Protein AF-A0A928W8F7-F1 (afdb_monomer)

Secondary structure (DSSP, 8-state):
-HHHHHHHHHHTHHHHHSTHHHHHHHHTHHHHHHHHHHHHHHHHHHHHS-HHHHHHHHHT-SSS--GGGGIIIIIHHH-TT--HHHHHHHHPSPP-SS-HHHHHHHHHHHHHHHTT-HHHHHHHHHHHHHHHHHHHHHHHHHHHHHHHHHH---HHHHHHHHHHHHHHHHHHHHHHHHHHHHHHHHHHHHHHHS---

Structure (mmCIF, N/CA/C/O backbone):
data_AF-A0A928W8F7-F1
#
_entry.id   AF-A0A928W8F7-F1
#
loop_
_atom_site.group_PDB
_atom_site.id
_atom_site.type_symbol
_atom_site.label_atom_id
_atom_site.label_alt_id
_atom_site.label_comp_id
_atom_site.label_asym_id
_atom_site.label_entity_id
_atom_site.label_seq_id
_atom_site.pdbx_PDB_ins_code
_atom_site.Cartn_x
_atom_site.Cartn_y
_atom_site.Cartn_z
_atom_site.occupancy
_atom_site.B_iso_or_equiv
_atom_site.auth_seq_id
_atom_site.auth_comp_id
_atom_site.auth_asym_id
_atom_site.auth_atom_id
_atom_site.pdbx_PDB_model_num
ATOM 1 N N . MET A 1 1 ? -7.852 -4.777 -15.119 1.00 41.78 1 MET A N 1
ATOM 2 C CA . MET A 1 1 ? -7.017 -5.808 -15.780 1.00 41.78 1 MET A CA 1
ATOM 3 C C . MET A 1 1 ? -7.844 -6.916 -16.416 1.00 41.78 1 MET A C 1
ATOM 5 O O . MET A 1 1 ? -7.660 -7.130 -17.603 1.00 41.78 1 MET A O 1
ATOM 9 N N . ALA A 1 2 ? -8.785 -7.548 -15.700 1.00 36.44 2 ALA A N 1
ATOM 10 C CA . ALA A 1 2 ? -9.610 -8.638 -16.240 1.00 36.44 2 ALA A CA 1
ATOM 11 C C . ALA A 1 2 ? -10.349 -8.282 -17.543 1.00 36.44 2 ALA A C 1
ATOM 13 O O . ALA A 1 2 ? -10.290 -9.053 -18.485 1.00 36.44 2 ALA A O 1
ATOM 14 N N . ASN A 1 3 ? -10.940 -7.087 -17.656 1.00 38.31 3 ASN A N 1
ATOM 15 C CA . ASN A 1 3 ? -11.674 -6.702 -18.872 1.00 38.31 3 ASN A CA 1
ATOM 16 C C . ASN A 1 3 ? -10.764 -6.391 -20.068 1.00 38.31 3 ASN A C 1
ATOM 18 O O . ASN A 1 3 ? -11.140 -6.671 -21.195 1.00 38.31 3 ASN A O 1
ATOM 22 N N . ALA A 1 4 ? -9.562 -5.855 -19.842 1.00 46.47 4 ALA A N 1
ATOM 23 C CA . ALA A 1 4 ? -8.599 -5.592 -20.916 1.00 46.47 4 ALA A CA 1
ATOM 24 C C . ALA A 1 4 ? -7.918 -6.885 -21.389 1.00 46.47 4 ALA A C 1
ATOM 26 O O . ALA A 1 4 ? -7.710 -7.062 -22.583 1.00 46.47 4 ALA A O 1
ATOM 27 N N . LEU A 1 5 ? -7.634 -7.809 -20.461 1.00 44.12 5 LEU A N 1
ATOM 28 C CA . LEU A 1 5 ? -7.164 -9.158 -20.774 1.00 44.12 5 LEU A CA 1
ATOM 29 C C . LEU A 1 5 ? -8.254 -9.983 -21.453 1.00 44.12 5 LEU A C 1
ATOM 31 O O . LEU A 1 5 ? -7.957 -10.623 -22.444 1.00 44.12 5 LEU A O 1
ATOM 35 N N . ALA A 1 6 ? -9.505 -9.924 -20.992 1.00 57.94 6 ALA A N 1
ATOM 36 C CA . ALA A 1 6 ? -10.637 -10.582 -21.639 1.00 57.94 6 ALA A CA 1
ATOM 37 C C . ALA A 1 6 ? -10.918 -9.986 -23.022 1.00 57.94 6 ALA A C 1
ATOM 39 O O . ALA A 1 6 ? -11.180 -10.727 -23.955 1.00 57.94 6 ALA A O 1
ATOM 40 N N . PHE A 1 7 ? -10.798 -8.668 -23.191 1.00 57.22 7 PHE A N 1
ATOM 41 C CA . PHE A 1 7 ? -10.943 -8.017 -24.490 1.00 57.22 7 PHE A CA 1
ATOM 42 C C . PHE A 1 7 ? -9.797 -8.382 -25.441 1.00 57.22 7 PHE A C 1
ATOM 44 O O . PHE A 1 7 ? -10.053 -8.771 -26.573 1.00 57.22 7 PHE A O 1
ATOM 51 N N . TYR A 1 8 ? -8.544 -8.361 -24.978 1.00 62.78 8 TYR A N 1
ATOM 52 C CA . TYR A 1 8 ? -7.401 -8.858 -25.748 1.00 62.78 8 TYR A CA 1
ATOM 53 C C . TYR A 1 8 ? -7.540 -10.353 -26.073 1.00 62.78 8 TYR A C 1
ATOM 55 O O . TYR A 1 8 ? -7.229 -10.773 -27.181 1.00 62.78 8 TYR A O 1
ATOM 63 N N . PHE A 1 9 ? -8.050 -11.151 -25.137 1.00 62.03 9 PHE A N 1
ATOM 64 C CA . PHE A 1 9 ? -8.299 -12.579 -25.312 1.00 62.03 9 PHE A CA 1
ATOM 65 C C . PHE A 1 9 ? -9.409 -12.833 -26.334 1.00 62.03 9 PHE A C 1
ATOM 67 O O . PHE A 1 9 ? -9.226 -13.675 -27.196 1.00 62.03 9 PHE A O 1
ATOM 74 N N . VAL A 1 10 ? -10.503 -12.064 -26.312 1.00 74.12 10 VAL A N 1
ATOM 75 C CA . VAL A 1 10 ? -11.591 -12.113 -27.307 1.00 74.12 10 VAL A CA 1
ATOM 76 C C . VAL A 1 10 ? -11.111 -11.662 -28.687 1.00 74.12 10 VAL A C 1
ATOM 78 O O . VAL A 1 10 ? -11.430 -12.308 -29.678 1.00 74.12 10 VAL A O 1
ATOM 81 N N . LEU A 1 11 ? -10.288 -10.614 -28.764 1.00 65.94 11 LEU A N 1
ATOM 82 C CA . LEU A 1 11 ? -9.707 -10.140 -30.026 1.00 65.94 11 LEU A CA 1
ATOM 83 C C . LEU A 1 11 ? -8.698 -11.121 -30.639 1.00 65.94 11 LEU A C 1
ATOM 85 O O . LEU A 1 11 ? -8.509 -11.120 -31.850 1.00 65.94 11 LEU A O 1
ATOM 89 N N . ASN A 1 12 ? -8.043 -11.944 -29.818 1.00 59.25 12 ASN A N 1
ATOM 90 C CA . ASN A 1 12 ? -7.071 -12.941 -30.270 1.00 59.25 12 ASN A CA 1
ATOM 91 C C . ASN A 1 12 ? -7.612 -14.377 -30.202 1.00 59.25 12 ASN A C 1
ATOM 93 O O . ASN A 1 12 ? -6.863 -15.308 -30.476 1.00 59.25 12 ASN A O 1
ATOM 97 N N . LEU A 1 13 ? -8.889 -14.572 -29.862 1.00 62.06 13 LEU A N 1
ATOM 98 C CA . LEU A 1 13 ? -9.491 -15.887 -29.617 1.00 62.06 13 LEU A CA 1
ATOM 99 C C . LEU A 1 13 ? -9.521 -16.731 -30.898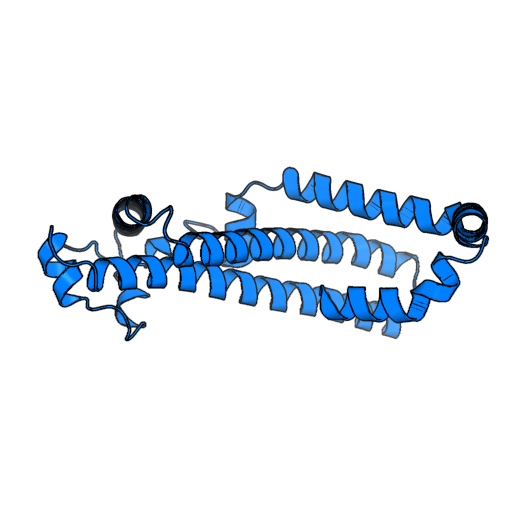 1.00 62.06 13 LEU A C 1
ATOM 101 O O . LEU A 1 13 ? -9.266 -17.927 -30.848 1.00 62.06 13 LEU A O 1
ATOM 105 N N . GLU A 1 14 ? -9.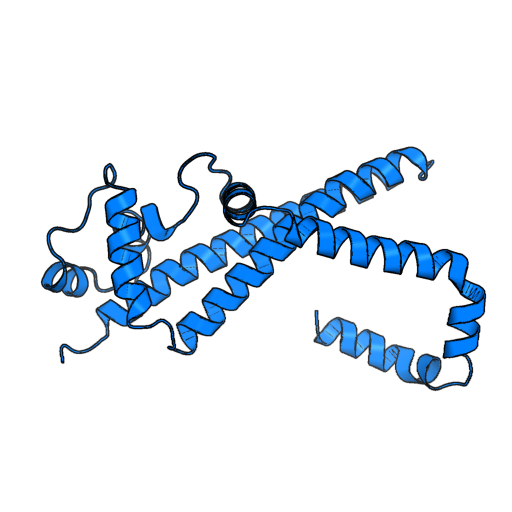712 -16.095 -32.056 1.00 55.12 14 GLU A N 1
ATOM 106 C CA . GLU A 1 14 ? -9.604 -16.746 -33.369 1.00 55.12 14 GLU A CA 1
ATOM 107 C C . GLU A 1 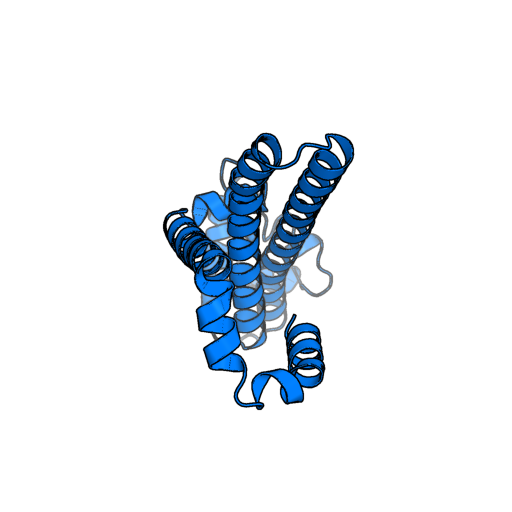14 ? -8.159 -17.164 -33.704 1.00 55.12 14 GLU A C 1
ATOM 109 O O . GLU A 1 14 ? -7.949 -18.228 -34.278 1.00 55.12 14 GLU A O 1
ATOM 114 N N . LYS A 1 15 ? -7.157 -16.379 -33.277 1.00 53.66 15 LYS A N 1
ATOM 115 C CA . LYS A 1 15 ? -5.716 -16.678 -33.429 1.00 53.66 15 LYS A CA 1
ATOM 116 C C . LYS A 1 15 ? -5.201 -17.729 -32.443 1.00 53.66 15 LYS A C 1
ATOM 118 O O . LYS A 1 15 ? -4.203 -18.384 -32.714 1.00 53.66 15 LYS A O 1
ATOM 123 N N . LEU A 1 16 ? -5.835 -17.839 -31.275 1.00 53.12 16 LEU A N 1
ATOM 124 C CA . LEU A 1 16 ? -5.483 -18.802 -30.230 1.00 53.12 16 LEU A CA 1
ATOM 125 C C . LEU A 1 16 ? -6.148 -20.169 -30.453 1.00 53.12 16 LEU A C 1
ATOM 127 O O . LEU A 1 16 ? -5.646 -21.170 -29.949 1.00 53.12 16 LEU A O 1
ATOM 131 N N . LEU A 1 17 ? -7.287 -20.197 -31.161 1.00 61.44 17 LEU A N 1
ATOM 132 C CA . LEU A 1 17 ? -8.037 -21.412 -31.498 1.00 61.44 17 LEU A CA 1
ATOM 133 C C . LEU A 1 17 ? -7.668 -22.017 -32.864 1.00 61.44 17 LEU A C 1
ATOM 135 O O . LEU A 1 17 ? -8.024 -23.171 -33.107 1.00 61.44 17 LEU A O 1
ATOM 139 N N . SER A 1 18 ? -6.968 -21.298 -33.751 1.00 56.09 18 SER A N 1
ATOM 140 C CA . SER A 1 18 ? -6.345 -21.927 -34.921 1.00 56.09 18 SER A CA 1
ATOM 141 C C . SER A 1 18 ? -5.147 -22.777 -34.479 1.00 56.09 18 SER A C 1
ATOM 143 O O . SER A 1 18 ? -4.556 -22.549 -33.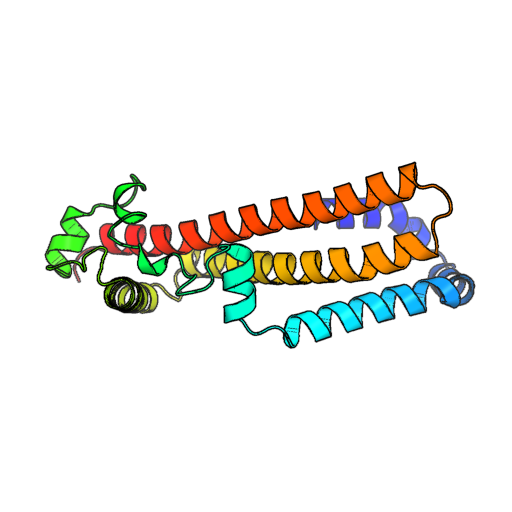423 1.00 56.09 18 SER A O 1
ATOM 145 N N . GLN A 1 19 ? -4.776 -23.777 -35.284 1.00 54.31 19 GLN A N 1
ATOM 146 C CA . GLN A 1 19 ? -3.661 -24.716 -35.055 1.00 54.31 19 GLN A CA 1
ATOM 147 C C . GLN A 1 19 ? -2.271 -24.059 -34.828 1.00 54.31 19 GLN A C 1
ATOM 149 O O . GLN A 1 19 ? -1.292 -24.766 -34.604 1.00 54.31 19 GLN A O 1
ATOM 154 N N . ASP A 1 20 ? -2.198 -22.729 -34.785 1.00 57.25 20 ASP A N 1
ATOM 155 C CA . ASP A 1 20 ? -1.001 -21.896 -34.706 1.00 57.25 20 ASP A CA 1
ATOM 156 C C . ASP A 1 20 ? -0.548 -21.571 -33.275 1.00 57.25 20 ASP A C 1
ATOM 158 O O . ASP A 1 20 ? 0.504 -20.968 -33.104 1.00 57.25 20 ASP A O 1
ATOM 162 N N . ALA A 1 21 ? -1.284 -21.930 -32.215 1.00 57.50 21 ALA A N 1
ATOM 163 C CA . ALA A 1 21 ? -0.845 -21.613 -30.846 1.00 57.50 21 ALA A CA 1
ATOM 164 C C . ALA A 1 21 ? 0.417 -22.400 -30.440 1.00 57.50 21 ALA A C 1
ATOM 166 O O . ALA A 1 21 ? 1.334 -21.844 -29.834 1.00 57.50 21 ALA A O 1
ATOM 167 N N . ILE A 1 22 ? 0.481 -23.686 -30.804 1.00 58.34 22 ILE A N 1
ATOM 168 C CA . ILE A 1 22 ? 1.642 -24.551 -30.545 1.00 58.34 22 ILE A CA 1
ATOM 169 C C . ILE A 1 22 ? 2.803 -24.174 -31.474 1.00 58.34 22 ILE A C 1
ATOM 171 O O . ILE A 1 22 ? 3.942 -24.124 -31.016 1.00 58.34 22 ILE A O 1
ATOM 175 N N . GLU A 1 23 ? 2.520 -23.827 -32.733 1.00 62.53 23 GLU A N 1
ATOM 176 C CA . GLU A 1 23 ? 3.527 -23.350 -33.691 1.00 62.53 23 GLU A CA 1
ATOM 177 C C . GLU A 1 23 ? 4.073 -21.959 -33.324 1.00 62.53 23 GLU A C 1
ATOM 179 O O . GLU A 1 23 ? 5.271 -21.708 -33.409 1.00 62.53 23 GLU A O 1
ATOM 184 N N . ALA A 1 24 ? 3.235 -21.051 -32.825 1.00 61.34 24 ALA A N 1
ATOM 185 C CA . ALA A 1 24 ? 3.668 -19.754 -32.314 1.00 61.34 24 ALA A CA 1
ATOM 186 C C . ALA A 1 24 ? 4.484 -19.892 -31.020 1.00 61.34 24 ALA A C 1
ATOM 188 O O . ALA A 1 24 ? 5.444 -19.142 -30.831 1.00 61.34 24 ALA A O 1
ATOM 189 N N . LEU A 1 25 ? 4.142 -20.851 -30.151 1.00 60.12 25 LEU A N 1
ATOM 190 C CA . LEU A 1 25 ? 4.929 -21.202 -28.964 1.00 60.12 25 LEU A CA 1
ATOM 191 C C . LEU A 1 25 ? 6.288 -21.807 -29.339 1.00 60.12 25 LEU A C 1
ATOM 193 O O . LEU A 1 25 ? 7.298 -21.424 -28.749 1.00 60.12 25 LEU A O 1
ATOM 197 N N . SER A 1 26 ? 6.331 -22.711 -30.323 1.00 64.81 26 SER A N 1
ATOM 198 C CA . SER A 1 26 ? 7.579 -23.333 -30.775 1.00 64.81 26 SER A CA 1
ATOM 199 C C . SER A 1 26 ? 8.472 -22.355 -31.527 1.00 64.81 26 SER A C 1
ATOM 201 O O . SER A 1 26 ? 9.682 -22.390 -31.348 1.00 64.81 26 SER A O 1
ATOM 203 N N . ASN A 1 27 ? 7.899 -21.456 -32.329 1.00 68.75 27 ASN A N 1
ATOM 204 C CA . ASN A 1 27 ? 8.666 -20.525 -33.157 1.00 68.75 27 ASN A CA 1
ATOM 205 C C . ASN A 1 27 ? 9.152 -19.291 -32.380 1.00 68.75 27 ASN A C 1
ATOM 207 O O . ASN A 1 27 ? 10.145 -18.689 -32.770 1.00 68.75 27 ASN A O 1
ATOM 211 N N . ASN A 1 28 ? 8.506 -18.934 -31.262 1.00 67.88 28 ASN A N 1
ATOM 212 C CA . ASN A 1 28 ? 8.896 -17.796 -30.416 1.00 67.88 28 ASN A CA 1
ATOM 213 C C . ASN A 1 28 ? 9.439 -18.223 -29.045 1.00 67.88 28 ASN A C 1
ATOM 215 O O . ASN A 1 28 ? 9.433 -17.429 -28.098 1.00 67.88 28 ASN A O 1
ATOM 219 N N . TRP A 1 29 ? 9.905 -19.466 -28.911 1.00 68.75 29 TRP A N 1
ATOM 220 C CA . TRP A 1 29 ? 10.417 -20.000 -27.646 1.00 68.75 29 TRP A CA 1
ATOM 221 C C . TRP A 1 29 ? 11.548 -19.133 -27.065 1.00 68.75 29 TRP A C 1
ATOM 223 O O . TRP A 1 29 ? 11.595 -18.916 -25.855 1.00 68.75 29 TRP A O 1
ATOM 233 N N . GLU A 1 30 ? 12.378 -18.542 -27.931 1.00 66.56 30 GLU A N 1
ATOM 234 C CA . GLU A 1 30 ? 13.460 -17.616 -27.567 1.00 66.56 30 GLU A CA 1
ATOM 235 C C . GLU A 1 30 ? 12.959 -16.346 -26.867 1.00 66.56 30 GLU A C 1
ATOM 237 O O . GLU A 1 30 ? 13.683 -15.748 -26.079 1.00 66.56 30 GLU A O 1
ATOM 242 N N . THR A 1 31 ? 11.710 -15.943 -27.110 1.00 66.38 31 THR A N 1
ATOM 243 C CA . THR A 1 31 ? 11.077 -14.785 -26.459 1.00 66.38 31 THR A CA 1
ATOM 244 C C . THR A 1 31 ? 10.240 -15.212 -25.251 1.00 66.38 31 THR A C 1
ATOM 246 O O . THR A 1 31 ? 10.252 -14.557 -24.209 1.00 66.38 31 THR A O 1
ATOM 249 N N . ILE A 1 32 ? 9.538 -16.342 -25.353 1.00 65.50 32 ILE A N 1
ATOM 250 C CA . ILE A 1 32 ? 8.604 -16.826 -24.327 1.00 65.50 32 ILE A CA 1
ATOM 251 C C . ILE A 1 32 ? 9.342 -17.355 -23.095 1.00 65.50 32 ILE A C 1
ATOM 253 O O . ILE A 1 32 ? 8.908 -17.099 -21.971 1.00 65.50 32 ILE A O 1
ATOM 257 N N . VAL A 1 33 ? 10.469 -18.050 -23.277 1.00 69.62 33 VAL A N 1
ATOM 258 C CA . VAL A 1 33 ? 11.250 -18.609 -22.164 1.00 69.62 33 VAL A CA 1
ATOM 259 C C . VAL A 1 33 ? 11.813 -17.506 -21.254 1.00 69.62 33 VAL A C 1
ATOM 261 O O . VAL A 1 33 ? 11.590 -17.592 -20.043 1.00 69.62 33 VAL A O 1
ATOM 264 N N . PRO A 1 34 ? 12.450 -16.433 -21.767 1.00 69.75 34 PRO A N 1
ATOM 265 C CA . PRO A 1 34 ? 12.867 -15.307 -20.930 1.00 69.75 34 PRO A CA 1
ATOM 266 C C . PRO A 1 34 ? 11.704 -14.597 -20.232 1.00 69.75 34 PRO A C 1
ATOM 268 O O . PRO A 1 34 ? 11.820 -14.261 -19.055 1.00 69.75 34 PRO A O 1
ATOM 271 N N . LEU A 1 35 ? 10.570 -14.403 -20.915 1.00 60.31 35 LEU A N 1
ATOM 272 C CA . LEU A 1 35 ? 9.372 -13.770 -20.344 1.00 60.31 35 LEU A CA 1
ATOM 273 C C . LEU A 1 35 ? 8.762 -14.599 -19.204 1.00 60.31 35 LEU A C 1
ATOM 275 O O . LEU A 1 35 ? 8.487 -14.067 -18.127 1.00 60.31 35 LEU A O 1
ATOM 279 N N . GLY A 1 36 ? 8.594 -15.906 -19.410 1.00 66.69 36 GLY A N 1
ATOM 280 C CA . GLY A 1 36 ? 8.112 -16.831 -18.383 1.00 66.69 36 GLY A CA 1
ATOM 281 C C . GLY A 1 36 ? 9.089 -16.951 -17.212 1.00 66.69 36 GLY A C 1
ATOM 282 O O . GLY A 1 36 ? 8.678 -16.900 -16.053 1.00 66.69 36 GLY A O 1
ATOM 283 N N . GLY A 1 37 ? 10.392 -17.018 -17.501 1.00 69.19 37 GLY A N 1
ATOM 284 C CA . GLY A 1 37 ? 11.448 -17.006 -16.490 1.00 69.19 37 GLY A CA 1
ATOM 285 C C . GLY A 1 37 ? 11.432 -15.728 -15.652 1.00 69.19 37 GLY A C 1
ATOM 286 O O . GLY A 1 37 ? 11.454 -15.801 -14.425 1.00 69.19 37 GLY A O 1
ATOM 287 N N . ALA A 1 38 ? 11.302 -14.561 -16.285 1.00 67.81 38 ALA A N 1
ATOM 288 C CA . ALA A 1 38 ? 11.187 -13.279 -15.595 1.00 67.81 38 ALA A CA 1
ATOM 289 C C . ALA A 1 38 ? 9.945 -13.218 -14.693 1.00 67.81 38 ALA A C 1
ATOM 291 O O . ALA A 1 38 ? 10.028 -12.727 -13.565 1.00 67.81 38 ALA A O 1
ATOM 292 N N . PHE A 1 39 ? 8.808 -13.759 -15.138 1.00 68.00 39 PHE A N 1
ATOM 293 C CA . PHE A 1 39 ? 7.586 -13.826 -14.332 1.00 68.00 39 PHE A CA 1
ATOM 294 C C . PHE A 1 39 ? 7.739 -14.732 -13.098 1.00 68.00 39 PHE A C 1
ATOM 296 O O . PHE A 1 39 ? 7.360 -14.358 -11.984 1.00 68.00 39 PHE A O 1
ATOM 303 N N . ILE A 1 40 ? 8.346 -15.910 -13.265 1.00 74.06 40 ILE A N 1
ATOM 304 C CA . ILE A 1 40 ? 8.612 -16.831 -12.151 1.00 74.06 40 ILE A CA 1
ATOM 305 C C . ILE A 1 40 ? 9.588 -16.189 -11.165 1.00 74.06 40 ILE A C 1
ATOM 307 O O . ILE A 1 40 ? 9.314 -16.147 -9.967 1.00 74.06 40 ILE A O 1
ATOM 311 N N . LEU A 1 41 ? 10.699 -15.638 -11.662 1.00 72.06 41 LEU A N 1
ATOM 312 C CA . LEU A 1 41 ? 11.710 -14.992 -10.831 1.00 72.06 41 LEU A CA 1
ATOM 313 C C . LEU A 1 41 ? 11.120 -13.821 -10.046 1.00 72.06 41 LEU A C 1
ATOM 315 O O . LEU A 1 41 ? 11.302 -13.755 -8.836 1.00 72.06 41 LEU A O 1
ATOM 319 N N . THR A 1 42 ? 10.365 -12.929 -10.691 1.00 72.19 42 THR A N 1
ATOM 320 C CA . THR A 1 42 ? 9.720 -11.798 -10.002 1.00 72.19 42 THR A CA 1
ATOM 321 C C . THR A 1 42 ? 8.741 -12.264 -8.924 1.00 72.19 42 THR A C 1
ATOM 323 O O . THR A 1 42 ? 8.748 -11.713 -7.822 1.00 72.19 42 THR A O 1
ATOM 326 N N . THR A 1 43 ? 7.971 -13.327 -9.177 1.00 72.88 43 THR A N 1
ATOM 327 C CA . THR A 1 43 ? 7.070 -13.929 -8.177 1.00 72.88 43 THR A CA 1
ATOM 328 C C . THR A 1 43 ? 7.842 -14.513 -6.991 1.00 72.88 43 THR A C 1
ATOM 330 O O . THR A 1 43 ? 7.485 -14.259 -5.839 1.00 72.88 43 THR A O 1
ATOM 333 N N . LEU A 1 44 ? 8.935 -15.237 -7.250 1.00 78.44 44 LEU A N 1
ATOM 334 C CA . LEU A 1 44 ? 9.812 -15.780 -6.209 1.00 78.44 44 LEU A CA 1
ATOM 335 C C . LEU A 1 44 ? 10.442 -14.661 -5.373 1.00 78.44 44 LEU A C 1
ATOM 337 O O . LEU A 1 44 ? 10.367 -14.696 -4.146 1.00 78.44 44 LEU A O 1
ATOM 341 N N . PHE A 1 45 ? 10.988 -13.627 -6.017 1.00 77.00 45 PHE A N 1
ATOM 342 C CA . PHE A 1 45 ? 11.555 -12.468 -5.328 1.00 77.00 45 PHE A CA 1
ATOM 343 C C . PHE A 1 45 ? 10.514 -11.731 -4.485 1.00 77.00 45 PHE A C 1
ATOM 345 O O . PHE A 1 45 ? 10.808 -11.328 -3.362 1.00 77.00 45 PHE A O 1
ATOM 352 N N . ASN A 1 46 ? 9.278 -11.608 -4.966 1.00 79.31 46 ASN A N 1
ATOM 353 C CA . ASN A 1 46 ? 8.198 -11.037 -4.172 1.00 79.31 46 ASN A CA 1
ATOM 354 C C . ASN A 1 46 ? 7.865 -11.889 -2.933 1.00 79.31 46 ASN A C 1
ATOM 356 O O . ASN A 1 46 ? 7.526 -11.329 -1.892 1.00 79.31 46 ASN A O 1
ATOM 360 N N . GLY A 1 47 ? 7.987 -13.216 -3.012 1.00 80.94 47 GLY A N 1
ATOM 361 C CA . GLY A 1 47 ? 7.874 -14.108 -1.853 1.00 80.94 47 GLY A CA 1
ATOM 362 C C . GLY A 1 47 ? 9.034 -13.972 -0.858 1.00 80.94 47 GLY A C 1
ATOM 363 O O . GLY A 1 47 ? 8.824 -14.117 0.344 1.00 80.94 47 GLY A O 1
ATOM 364 N N . LEU A 1 48 ? 10.237 -13.643 -1.340 1.00 84.00 48 LEU A N 1
ATOM 365 C CA . LEU A 1 48 ? 11.425 -13.430 -0.504 1.00 84.00 48 LEU A CA 1
ATOM 366 C C . LEU A 1 48 ? 11.396 -12.102 0.262 1.00 84.00 48 LEU A C 1
ATOM 368 O O . LEU A 1 48 ? 12.022 -11.989 1.315 1.00 84.00 48 LEU A O 1
ATOM 372 N N . LEU A 1 49 ? 10.682 -11.092 -0.244 1.00 82.50 49 LEU A N 1
ATOM 373 C CA . LEU A 1 49 ? 10.556 -9.802 0.430 1.00 82.50 49 LEU A CA 1
ATOM 374 C C . LEU A 1 49 ? 9.689 -9.927 1.696 1.00 82.50 49 LEU A C 1
ATOM 376 O O . LEU A 1 49 ? 8.496 -10.232 1.591 1.00 82.50 49 LEU A O 1
ATOM 380 N N . PRO A 1 50 ? 10.224 -9.612 2.893 1.00 84.75 50 PRO A N 1
ATOM 381 C CA . PRO A 1 50 ? 9.443 -9.653 4.122 1.00 84.75 50 PRO A CA 1
ATOM 382 C C . PRO A 1 50 ? 8.232 -8.719 4.050 1.00 84.75 50 PRO A C 1
ATOM 384 O O . PRO A 1 50 ? 8.327 -7.594 3.554 1.00 84.75 50 PRO A O 1
ATOM 387 N N . SER A 1 51 ? 7.101 -9.143 4.620 1.00 83.38 51 SER A N 1
ATOM 388 C CA . SER A 1 51 ? 5.865 -8.340 4.656 1.00 83.38 51 SER A CA 1
ATOM 389 C C . SER A 1 51 ? 6.085 -6.943 5.250 1.00 83.38 51 SER A C 1
ATOM 391 O O . SER A 1 51 ? 5.494 -5.967 4.788 1.00 83.38 51 SER A O 1
ATOM 393 N N . GLU A 1 52 ? 6.952 -6.829 6.258 1.00 83.31 52 GLU A N 1
ATOM 394 C CA . GLU A 1 52 ? 7.298 -5.542 6.856 1.00 83.31 52 GLU A CA 1
ATOM 395 C C . GLU A 1 52 ? 8.051 -4.641 5.873 1.00 83.31 52 GLU A C 1
ATOM 397 O O . GLU A 1 52 ? 7.704 -3.472 5.742 1.00 83.31 52 GLU A O 1
ATOM 402 N N . PHE A 1 53 ? 9.013 -5.180 5.119 1.00 84.06 53 PHE A N 1
ATOM 403 C CA . PHE A 1 53 ? 9.744 -4.416 4.108 1.00 84.06 53 PHE A CA 1
ATOM 404 C C . PHE A 1 53 ? 8.800 -3.871 3.035 1.00 84.06 53 PHE A C 1
ATOM 406 O O . PHE A 1 53 ? 8.850 -2.686 2.714 1.00 84.06 53 PHE A O 1
ATOM 413 N N . LYS A 1 54 ? 7.860 -4.694 2.554 1.00 86.00 54 LYS A N 1
ATOM 414 C CA . LYS A 1 54 ? 6.834 -4.237 1.607 1.00 86.00 54 LYS A CA 1
ATOM 415 C C . LYS A 1 54 ? 5.961 -3.128 2.194 1.00 86.00 54 LYS A C 1
ATOM 417 O O . LYS A 1 54 ? 5.663 -2.158 1.507 1.00 86.00 54 LYS A O 1
ATOM 422 N N . ALA A 1 55 ? 5.578 -3.233 3.468 1.00 82.56 55 ALA A N 1
ATOM 423 C CA . ALA A 1 55 ? 4.833 -2.170 4.139 1.00 82.56 55 ALA A CA 1
ATOM 424 C C . ALA A 1 55 ? 5.656 -0.876 4.229 1.00 82.56 55 ALA A C 1
ATOM 426 O O . ALA A 1 55 ? 5.131 0.203 3.972 1.00 82.56 55 ALA A O 1
ATOM 427 N N . ARG A 1 56 ? 6.955 -0.968 4.524 1.00 88.50 56 ARG A N 1
ATOM 428 C CA . ARG A 1 56 ? 7.839 0.199 4.541 1.00 88.50 56 ARG A CA 1
ATOM 429 C C . ARG A 1 56 ? 7.976 0.855 3.162 1.00 88.50 56 ARG A C 1
ATOM 431 O O . ARG A 1 56 ? 7.991 2.078 3.097 1.00 88.50 56 ARG A O 1
ATOM 438 N N . LEU A 1 57 ? 8.016 0.075 2.076 1.00 87.31 57 LEU A N 1
ATOM 439 C CA . LEU A 1 57 ? 7.987 0.603 0.703 1.00 87.31 57 LEU A CA 1
ATOM 440 C C . LEU A 1 57 ? 6.676 1.330 0.409 1.00 87.31 57 LEU A C 1
ATOM 442 O O . LEU A 1 57 ? 6.686 2.448 -0.099 1.00 87.31 57 LEU A O 1
ATOM 446 N N . VAL A 1 58 ? 5.548 0.717 0.780 1.00 88.81 58 VAL A N 1
ATOM 447 C CA . VAL A 1 58 ? 4.229 1.320 0.589 1.00 88.81 58 VAL A CA 1
ATOM 448 C C . VAL A 1 58 ? 4.136 2.631 1.355 1.00 88.81 58 VAL A C 1
ATOM 450 O O . VAL A 1 58 ? 3.895 3.655 0.735 1.00 88.81 58 VAL A O 1
ATOM 453 N N . PHE A 1 59 ? 4.366 2.649 2.666 1.00 86.94 59 PHE A N 1
ATOM 454 C CA . PHE A 1 59 ? 4.145 3.834 3.506 1.00 86.94 59 PHE A CA 1
ATOM 455 C C . PHE A 1 59 ? 5.335 4.802 3.563 1.00 86.94 59 PHE A C 1
ATOM 457 O O . PHE A 1 59 ? 5.214 5.864 4.164 1.00 86.94 59 PHE A O 1
ATOM 464 N N . LEU A 1 60 ? 6.469 4.463 2.935 1.00 85.50 60 LEU A N 1
ATOM 465 C CA . LEU A 1 60 ? 7.737 5.210 2.997 1.00 85.50 60 LEU A CA 1
ATOM 466 C C . LEU A 1 60 ? 8.161 5.583 4.430 1.00 85.50 60 LEU A C 1
ATOM 468 O O . LEU A 1 60 ? 8.788 6.614 4.661 1.00 85.50 60 LEU A O 1
ATOM 472 N N . LYS A 1 61 ? 7.830 4.728 5.403 1.00 84.56 61 LYS A N 1
ATOM 473 C CA . LYS A 1 61 ? 8.179 4.901 6.817 1.00 84.56 61 LYS A CA 1
ATOM 474 C C . LYS A 1 61 ? 9.066 3.735 7.241 1.00 84.56 61 LYS A C 1
ATOM 476 O O . LYS A 1 61 ? 8.686 2.577 7.087 1.00 84.56 61 LYS A O 1
ATOM 481 N N . TRP A 1 62 ? 10.263 4.033 7.743 1.00 77.19 62 TRP A N 1
ATOM 482 C CA . TRP A 1 62 ? 11.262 3.014 8.103 1.00 77.19 62 TRP A CA 1
ATOM 483 C C . TRP A 1 62 ? 10.979 2.322 9.429 1.00 77.19 62 TRP A C 1
ATOM 485 O O . TRP A 1 62 ? 11.154 1.110 9.538 1.00 77.19 62 TRP A O 1
ATOM 495 N N . ASN A 1 63 ? 10.450 3.070 10.390 1.00 72.62 63 ASN A N 1
ATOM 496 C CA . ASN A 1 63 ? 9.971 2.528 11.648 1.00 72.62 63 ASN A CA 1
ATOM 497 C C . ASN A 1 63 ? 8.452 2.504 11.615 1.00 72.62 63 ASN A C 1
ATOM 499 O O . ASN A 1 63 ? 7.834 3.500 11.246 1.00 72.62 63 ASN A O 1
ATOM 503 N N . ASN A 1 64 ? 7.843 1.409 12.066 1.00 74.75 64 ASN A N 1
ATOM 504 C CA . ASN A 1 64 ? 6.419 1.408 12.387 1.00 74.75 64 ASN A CA 1
ATOM 505 C C . ASN A 1 64 ? 5.486 1.791 11.202 1.00 74.75 64 ASN A C 1
ATOM 507 O O . ASN A 1 64 ? 4.661 2.695 11.344 1.00 74.75 64 ASN A O 1
ATOM 511 N N . PRO A 1 65 ? 5.569 1.115 10.036 1.00 82.94 65 PRO A N 1
ATOM 512 C CA . PRO A 1 65 ? 4.959 1.589 8.786 1.00 82.94 65 PRO A CA 1
ATOM 513 C C . PRO A 1 65 ? 3.434 1.457 8.694 1.00 82.94 65 PRO A C 1
ATOM 515 O O . PRO A 1 65 ? 2.841 1.992 7.769 1.00 82.94 65 PRO A O 1
ATOM 518 N N . LEU A 1 66 ? 2.791 0.708 9.590 1.00 87.88 66 LEU A N 1
ATOM 519 C CA . LEU A 1 66 ? 1.371 0.378 9.445 1.00 87.88 66 LEU A CA 1
ATOM 520 C C . LEU A 1 66 ? 0.455 1.566 9.795 1.00 87.88 66 LEU A C 1
ATOM 522 O O . LEU A 1 66 ? 0.670 2.195 10.834 1.00 87.88 66 LEU A O 1
ATOM 526 N N . PRO A 1 67 ? -0.623 1.798 9.020 1.00 91.38 67 PRO A N 1
ATOM 527 C CA . PRO A 1 67 ? -1.564 2.893 9.261 1.00 91.38 67 PRO A CA 1
ATOM 528 C C . PRO A 1 67 ? -2.346 2.708 10.571 1.00 91.38 67 PRO A C 1
ATOM 530 O O . PRO A 1 67 ? -2.775 3.679 11.187 1.00 91.38 67 PRO A O 1
ATOM 533 N N . SER A 1 68 ? -2.455 1.471 11.074 1.00 92.56 68 SER A N 1
ATOM 534 C CA . SER A 1 68 ? -3.088 1.155 12.363 1.00 92.56 68 SER A CA 1
ATOM 535 C C . SER A 1 68 ? -2.449 1.869 13.559 1.00 92.56 68 SER A C 1
ATOM 537 O O . SER A 1 68 ? -3.070 1.989 14.611 1.00 92.56 68 SER A O 1
ATOM 539 N N . ARG A 1 69 ? -1.213 2.357 13.421 1.00 90.88 69 ARG A N 1
ATOM 540 C CA . ARG A 1 69 ? -0.504 3.086 14.478 1.00 90.88 69 ARG A CA 1
ATOM 541 C C . ARG A 1 69 ? -0.970 4.515 14.692 1.00 90.88 69 ARG A C 1
ATOM 543 O O . ARG A 1 69 ? -0.624 5.073 15.716 1.00 90.88 69 ARG A O 1
ATOM 550 N N . ALA A 1 70 ? -1.740 5.069 13.763 1.00 92.62 70 ALA A N 1
ATOM 551 C CA . ALA A 1 70 ? -2.427 6.349 13.915 1.00 92.62 70 ALA A CA 1
ATOM 552 C C . ALA A 1 70 ? -3.947 6.163 13.760 1.00 92.62 70 ALA A C 1
ATOM 554 O O . ALA A 1 70 ? -4.658 7.057 13.291 1.00 92.62 70 ALA A O 1
ATOM 555 N N . ALA A 1 71 ? -4.442 4.959 14.085 1.00 94.19 71 ALA A N 1
ATOM 556 C CA . ALA A 1 71 ? -5.830 4.570 13.873 1.00 94.19 71 ALA A CA 1
ATOM 557 C C . ALA A 1 71 ? -6.801 5.536 14.555 1.00 94.19 71 ALA A C 1
ATOM 559 O O . ALA A 1 71 ? -7.735 5.992 13.907 1.00 94.19 71 ALA A O 1
ATOM 560 N N . PHE A 1 72 ? -6.558 5.879 15.821 1.00 95.19 72 PHE A N 1
ATOM 561 C CA . PHE A 1 72 ? -7.462 6.703 16.624 1.00 95.19 72 PHE A CA 1
ATOM 562 C C . PHE A 1 72 ? -7.083 8.185 16.589 1.00 95.19 72 PHE A C 1
ATOM 564 O O . PHE A 1 72 ? -7.965 9.037 16.613 1.00 95.19 72 PHE A O 1
ATOM 571 N N . THR A 1 73 ? -5.789 8.497 16.483 1.00 93.94 73 THR A N 1
ATOM 572 C CA . THR A 1 73 ? -5.290 9.881 16.522 1.00 93.94 73 THR A CA 1
ATOM 573 C C . THR A 1 73 ? -5.323 10.598 15.177 1.00 93.94 73 THR A C 1
ATOM 575 O O . THR A 1 73 ? -5.296 11.822 15.155 1.00 93.94 73 THR A O 1
ATOM 578 N N . HIS A 1 74 ? -5.385 9.876 14.053 1.00 94.50 74 HIS A N 1
ATOM 579 C CA . HIS A 1 74 ? -5.435 10.481 12.718 1.00 94.50 74 HIS A CA 1
ATOM 580 C C . HIS A 1 74 ? -6.610 9.962 11.890 1.00 94.50 74 HIS A C 1
ATOM 582 O O . HIS A 1 74 ? -7.468 10.734 11.464 1.00 94.50 74 HIS A O 1
ATOM 588 N N . TYR A 1 75 ? -6.665 8.649 11.656 1.00 95.25 75 TYR A N 1
ATOM 589 C CA . TYR A 1 75 ? -7.614 8.073 10.702 1.00 95.25 75 TYR A CA 1
ATOM 590 C C . TYR A 1 75 ? -9.060 8.127 11.197 1.00 95.25 75 TYR A C 1
ATOM 592 O O . TYR A 1 75 ? -9.951 8.466 10.419 1.00 95.25 75 TYR A O 1
ATOM 600 N N . ALA A 1 76 ? -9.286 7.874 12.487 1.00 93.81 76 ALA A N 1
ATOM 601 C CA . ALA A 1 76 ? -10.613 7.951 13.086 1.00 93.81 76 ALA A CA 1
ATOM 602 C C . ALA A 1 76 ? -11.195 9.371 13.076 1.00 93.81 76 ALA A C 1
ATOM 604 O O . ALA A 1 76 ? -12.391 9.530 12.874 1.00 93.81 76 ALA A O 1
ATOM 605 N N . LEU A 1 77 ? -10.356 10.400 13.250 1.00 93.69 77 LEU A N 1
ATOM 606 C CA . LEU A 1 77 ? -10.793 11.803 13.235 1.00 93.69 77 LEU A CA 1
ATOM 607 C C . LEU A 1 77 ? -11.137 12.300 11.824 1.00 93.69 77 LEU A C 1
ATOM 609 O O . LEU A 1 77 ? -11.919 13.234 11.666 1.00 93.69 77 LEU A O 1
ATOM 613 N N . LYS A 1 78 ? -10.513 11.714 10.798 1.00 94.44 78 LYS A N 1
ATOM 614 C CA . LYS A 1 78 ? -10.630 12.160 9.405 1.00 94.44 78 LYS A CA 1
ATOM 615 C C . LYS A 1 78 ? -11.816 11.531 8.667 1.00 94.44 78 LYS A C 1
ATOM 617 O O . LYS A 1 78 ? -12.312 12.124 7.709 1.00 94.44 78 LYS A O 1
ATOM 622 N N . ASP A 1 79 ? -12.248 10.334 9.060 1.00 93.75 79 ASP A N 1
ATOM 623 C CA . ASP A 1 79 ? -13.315 9.598 8.377 1.00 93.75 79 ASP A CA 1
ATOM 624 C C . ASP A 1 79 ? -14.683 9.878 9.016 1.00 93.75 79 ASP A C 1
ATOM 626 O O . ASP A 1 79 ? -14.957 9.488 10.146 1.00 93.75 79 ASP A O 1
ATOM 630 N N . GLN A 1 80 ? -15.566 10.528 8.258 1.00 93.25 80 GLN A N 1
ATOM 631 C CA . GLN A 1 80 ? -16.898 10.941 8.718 1.00 93.25 80 GLN A CA 1
ATOM 632 C C . GLN A 1 80 ? -17.837 9.769 9.039 1.00 93.25 80 GLN A C 1
ATOM 634 O O . GLN A 1 80 ? -18.879 9.977 9.653 1.00 93.25 80 GLN A O 1
ATOM 639 N N . ARG A 1 81 ? -17.506 8.545 8.608 1.00 93.88 81 ARG A N 1
ATOM 640 C CA . ARG A 1 81 ? -18.321 7.349 8.872 1.00 93.88 81 ARG A CA 1
ATOM 641 C C . ARG A 1 81 ? -18.135 6.813 10.291 1.00 93.88 81 ARG A C 1
ATOM 643 O O . ARG A 1 81 ? -18.869 5.914 10.683 1.00 93.88 81 ARG A O 1
ATOM 650 N N . ILE A 1 82 ? -17.129 7.301 11.017 1.00 95.88 82 ILE A N 1
ATOM 651 C CA . ILE A 1 82 ? -16.742 6.787 12.328 1.00 95.88 82 ILE A CA 1
ATOM 652 C C . ILE A 1 82 ? -17.359 7.660 13.417 1.00 95.88 82 ILE A C 1
ATOM 654 O O . ILE A 1 82 ? -17.004 8.829 13.562 1.00 95.88 82 ILE A O 1
ATOM 658 N N . ASP A 1 83 ? -18.224 7.069 14.240 1.00 94.31 83 ASP A N 1
ATOM 659 C CA . ASP A 1 83 ? -18.658 7.708 15.481 1.00 94.31 83 ASP A CA 1
ATOM 660 C C . ASP A 1 83 ? -17.627 7.467 16.594 1.00 94.31 83 ASP A C 1
ATOM 662 O O . ASP A 1 83 ? -17.595 6.433 17.272 1.00 94.31 83 ASP A O 1
ATOM 666 N N . LEU A 1 84 ? -16.753 8.455 16.778 1.00 92.19 84 LEU A N 1
ATOM 667 C CA . LEU A 1 84 ? -15.725 8.433 17.813 1.00 92.19 84 LEU A CA 1
ATOM 668 C C . LEU A 1 84 ? -16.290 8.407 19.234 1.00 92.19 84 LEU A C 1
ATOM 670 O O . LEU A 1 84 ? -15.630 7.864 20.118 1.00 92.19 84 LEU A O 1
ATOM 674 N N . SER A 1 85 ? -17.484 8.956 19.468 1.00 91.62 85 SER A N 1
ATOM 675 C CA . SER A 1 85 ? -18.087 8.969 20.803 1.00 91.62 85 SER A CA 1
ATOM 676 C C . SER A 1 85 ? -18.464 7.553 21.247 1.00 91.62 85 SER A C 1
ATOM 678 O O . SER A 1 85 ? -18.184 7.161 22.383 1.00 91.62 85 SER A O 1
ATOM 680 N N . VAL A 1 86 ? -18.975 6.736 20.319 1.00 92.19 86 VAL A N 1
ATOM 681 C CA . VAL A 1 86 ? -19.277 5.318 20.555 1.00 92.19 86 VAL A CA 1
ATOM 682 C C . VAL A 1 86 ? -17.996 4.544 20.853 1.00 92.19 86 VAL A C 1
ATOM 684 O O . VAL A 1 86 ? -17.933 3.821 21.849 1.00 92.19 86 VAL A O 1
ATOM 687 N N . ILE A 1 87 ? -16.942 4.739 20.057 1.00 92.69 87 ILE A N 1
ATOM 688 C CA . ILE A 1 87 ? -15.651 4.069 20.279 1.00 92.69 87 ILE A CA 1
ATOM 689 C C . ILE A 1 87 ? -15.055 4.470 21.638 1.00 92.69 87 ILE A C 1
ATOM 691 O O . ILE A 1 87 ? -14.604 3.607 22.394 1.00 92.69 87 ILE A O 1
ATOM 695 N N . GLN A 1 88 ? -15.088 5.758 21.986 1.00 93.06 88 GLN A N 1
ATOM 696 C CA . GLN A 1 88 ? -14.610 6.249 23.280 1.00 93.06 88 GLN A CA 1
ATOM 697 C C . GLN A 1 88 ? -15.403 5.650 24.442 1.00 93.06 88 GLN A C 1
ATOM 699 O O . GLN A 1 88 ? -14.798 5.215 25.417 1.00 93.06 88 GLN A O 1
ATOM 704 N N . SER A 1 89 ? -16.729 5.539 24.332 1.00 92.69 89 SER A N 1
ATOM 705 C CA . SER A 1 89 ? -17.553 4.944 25.393 1.00 92.69 89 SER A CA 1
ATOM 706 C C . SER A 1 89 ? -17.181 3.486 25.713 1.00 92.69 89 SER A C 1
ATOM 708 O O . SER A 1 89 ? -17.353 3.046 26.847 1.00 92.69 89 SER A O 1
ATOM 710 N N . ARG A 1 90 ? -16.632 2.746 24.735 1.00 91.19 90 ARG A N 1
ATOM 711 C CA . ARG A 1 90 ? -16.259 1.326 24.869 1.00 91.19 90 ARG A CA 1
ATOM 712 C C . ARG A 1 90 ? -14.812 1.100 25.282 1.00 91.19 90 ARG A C 1
ATOM 714 O O . ARG A 1 90 ? -14.524 0.126 25.973 1.00 91.19 90 ARG A O 1
ATOM 721 N N . TYR A 1 91 ? -13.901 1.952 24.817 1.00 92.81 91 TYR A N 1
ATOM 722 C CA . TYR A 1 91 ? -12.458 1.705 24.912 1.00 92.81 91 TYR A CA 1
ATOM 723 C C . TYR A 1 91 ? -11.676 2.821 25.603 1.00 92.81 91 TYR A C 1
ATOM 725 O O . TYR A 1 91 ? -10.448 2.785 25.571 1.00 92.81 91 TYR A O 1
ATOM 733 N N . ALA A 1 92 ? -12.340 3.814 26.203 1.00 88.69 92 ALA A N 1
ATOM 734 C CA . ALA A 1 92 ? -11.639 4.878 26.909 1.00 88.69 92 ALA A CA 1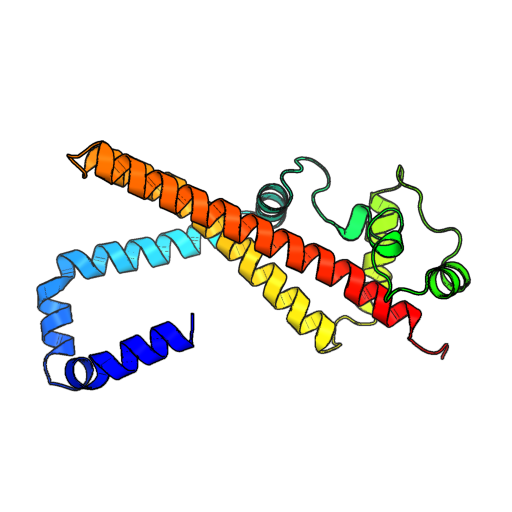
ATOM 735 C C . ALA A 1 92 ? -10.753 4.334 28.056 1.00 88.69 92 ALA A C 1
ATOM 737 O O . ALA A 1 92 ? -11.176 3.435 28.787 1.00 88.69 92 ALA A O 1
ATOM 738 N N . PRO A 1 93 ? -9.556 4.918 28.262 1.00 90.62 93 PRO A N 1
ATOM 739 C CA . PRO A 1 93 ? -8.955 5.976 27.444 1.00 90.62 93 PRO A CA 1
ATOM 740 C C . PRO A 1 93 ? -8.406 5.443 26.108 1.00 90.62 93 PRO A C 1
ATOM 742 O O . PRO A 1 93 ? -7.774 4.388 26.058 1.00 90.62 93 PRO A O 1
ATOM 745 N N . LEU A 1 94 ? -8.624 6.195 25.020 1.00 92.94 94 LEU A N 1
ATOM 746 C CA . LEU A 1 94 ? -8.006 5.877 23.729 1.00 92.94 94 LEU A CA 1
ATOM 747 C C . LEU A 1 94 ? -6.510 6.223 23.756 1.00 92.94 94 LEU A C 1
ATOM 749 O O . LEU A 1 94 ? -6.148 7.223 24.380 1.00 92.94 94 LEU A O 1
ATOM 753 N N . PRO A 1 95 ? -5.647 5.449 23.071 1.00 93.44 95 PRO A N 1
ATOM 754 C CA . PRO A 1 95 ? -4.217 5.717 23.088 1.00 93.44 95 PRO A CA 1
ATOM 755 C C . PRO A 1 95 ? -3.862 7.025 22.375 1.00 93.44 95 PRO A C 1
ATOM 757 O O . PRO A 1 95 ? -4.493 7.407 21.385 1.00 93.44 95 PRO A O 1
ATOM 760 N N . THR A 1 96 ? -2.826 7.682 22.883 1.00 92.50 96 THR A N 1
ATOM 761 C CA . THR A 1 96 ? -2.299 8.959 22.387 1.00 92.50 96 THR A CA 1
ATOM 762 C C . THR A 1 96 ? -1.383 8.784 21.167 1.00 92.50 96 THR A C 1
ATOM 764 O O . THR A 1 96 ? -1.083 7.669 20.734 1.00 92.50 96 THR A O 1
ATOM 767 N N . GLU A 1 97 ? -0.936 9.899 20.579 1.00 88.75 97 GLU A N 1
ATOM 768 C CA . GLU A 1 97 ? -0.058 9.889 19.398 1.00 88.75 97 GLU A CA 1
ATOM 769 C C . GLU A 1 97 ? 1.311 9.261 19.696 1.00 88.75 97 GLU A C 1
ATOM 771 O O . GLU A 1 97 ? 1.850 8.534 18.862 1.00 88.75 97 GLU A O 1
ATOM 776 N N . GLU A 1 98 ? 1.825 9.454 20.913 1.00 89.19 98 GLU A N 1
ATOM 777 C CA . GLU A 1 98 ? 3.084 8.860 21.380 1.00 89.19 98 GLU A CA 1
ATOM 778 C C . GLU A 1 98 ? 2.973 7.334 21.562 1.00 89.19 98 GLU A C 1
ATOM 780 O O . GLU A 1 98 ? 3.958 6.601 21.453 1.00 89.19 98 GLU A O 1
ATOM 785 N N . GLU A 1 99 ? 1.758 6.820 21.763 1.00 90.62 99 GLU A N 1
ATOM 786 C CA . GLU A 1 99 ? 1.477 5.410 22.034 1.00 90.62 99 GLU A CA 1
ATOM 787 C C . GLU A 1 99 ? 1.129 4.621 20.756 1.00 90.62 99 GLU A C 1
ATOM 789 O O . GLU A 1 99 ? 0.187 3.821 20.725 1.00 90.62 99 GLU A O 1
ATOM 794 N N . GLU A 1 100 ? 1.921 4.791 19.688 1.00 90.69 100 GLU A N 1
ATOM 795 C CA . GLU A 1 100 ? 1.715 4.143 18.376 1.00 90.69 100 GLU A CA 1
ATOM 796 C C . GLU A 1 100 ? 1.437 2.625 18.483 1.00 90.69 100 GLU A C 1
ATOM 798 O O . GLU A 1 100 ? 0.583 2.065 17.786 1.00 90.69 100 GLU A O 1
ATOM 803 N N . ALA A 1 101 ? 2.165 1.927 19.362 1.00 90.38 101 ALA A N 1
ATOM 804 C CA . ALA A 1 101 ? 1.999 0.489 19.569 1.00 90.38 101 ALA A CA 1
ATOM 805 C C . ALA A 1 101 ? 0.649 0.147 20.219 1.00 90.38 101 ALA A C 1
ATOM 807 O O . ALA A 1 101 ? -0.001 -0.819 19.814 1.00 90.38 101 ALA A O 1
ATOM 808 N N . ALA A 1 102 ? 0.201 0.944 21.193 1.00 92.75 102 ALA A N 1
ATOM 809 C CA . ALA A 1 102 ? -1.092 0.754 21.836 1.00 92.75 102 ALA A CA 1
ATOM 810 C C . ALA A 1 102 ? -2.242 1.025 20.855 1.00 92.75 102 ALA A C 1
ATOM 812 O O . ALA A 1 102 ? -3.192 0.240 20.830 1.00 92.75 102 ALA A O 1
ATOM 813 N N . GLN A 1 103 ? -2.114 2.032 19.976 1.00 94.62 103 GLN A N 1
ATOM 814 C CA . GLN A 1 103 ? -3.069 2.269 18.885 1.00 94.62 103 GLN A CA 1
ATOM 815 C C . GLN A 1 103 ? -3.213 1.035 17.991 1.00 94.62 103 GLN A C 1
ATOM 817 O O . GLN A 1 103 ? -4.319 0.528 17.800 1.00 94.62 103 GLN A O 1
ATOM 822 N N . SER A 1 104 ? -2.095 0.484 17.507 1.00 93.38 104 SER A N 1
ATOM 823 C CA . SER A 1 104 ? -2.144 -0.696 16.639 1.00 93.38 104 SER A CA 1
ATOM 824 C C . SER A 1 104 ? -2.673 -1.937 17.361 1.00 93.38 104 SER A C 1
ATOM 826 O O . SER A 1 104 ? -3.382 -2.738 16.753 1.00 93.38 104 SER A O 1
ATOM 828 N N . ASN A 1 105 ? -2.343 -2.115 18.642 1.00 94.38 105 ASN A N 1
ATOM 829 C CA . ASN A 1 105 ? -2.811 -3.251 19.433 1.00 94.38 105 ASN A CA 1
ATOM 830 C C . ASN A 1 105 ? -4.320 -3.185 19.686 1.00 94.38 105 ASN A C 1
ATOM 832 O O . ASN A 1 105 ? -5.005 -4.199 19.541 1.00 94.38 105 ASN A O 1
ATOM 836 N N . LEU A 1 106 ? -4.846 -2.009 20.042 1.00 95.88 106 LEU A N 1
ATOM 837 C CA . LEU A 1 106 ? -6.279 -1.806 20.237 1.00 95.88 106 LEU A CA 1
ATOM 838 C C . LEU A 1 106 ? -7.034 -1.971 18.915 1.00 95.88 106 LEU A C 1
ATOM 840 O O . LEU A 1 106 ? -7.992 -2.739 18.857 1.00 95.88 106 LEU A O 1
ATOM 844 N N . TRP A 1 107 ? -6.548 -1.352 17.837 1.00 96.38 107 TRP A N 1
ATOM 845 C CA . TRP A 1 107 ? -7.125 -1.527 16.506 1.00 96.38 107 TRP A CA 1
ATOM 846 C C . TRP A 1 107 ? -7.155 -3.002 16.087 1.00 96.38 107 TRP A C 1
ATOM 848 O O . TRP A 1 107 ? -8.180 -3.489 15.619 1.00 96.38 107 TRP A O 1
ATOM 858 N N . TYR A 1 108 ? -6.073 -3.753 16.319 1.00 95.44 108 TYR A N 1
ATOM 859 C CA . TYR A 1 108 ? -6.024 -5.176 15.981 1.00 95.44 108 TYR A CA 1
ATOM 860 C C . TYR A 1 108 ? -7.026 -6.008 16.795 1.00 95.44 108 TYR A C 1
ATOM 862 O O . TYR A 1 108 ? -7.620 -6.951 16.270 1.00 95.44 108 TYR A O 1
ATOM 870 N N . ARG A 1 109 ? -7.264 -5.659 18.068 1.00 95.56 109 ARG A N 1
ATOM 871 C CA . ARG A 1 109 ? -8.307 -6.306 18.883 1.00 95.56 109 ARG A CA 1
ATOM 872 C C . ARG A 1 109 ? -9.698 -6.094 18.286 1.00 95.56 109 ARG A C 1
ATOM 874 O O . ARG A 1 109 ? -10.451 -7.060 18.233 1.00 95.56 109 ARG A O 1
ATOM 881 N N . ILE A 1 110 ? -9.997 -4.882 17.816 1.00 95.69 110 ILE A N 1
ATOM 882 C CA . ILE A 1 110 ? -11.263 -4.548 17.147 1.00 95.69 110 ILE A CA 1
ATOM 883 C C . ILE A 1 110 ? -11.366 -5.289 15.808 1.00 95.69 110 ILE A C 1
ATOM 885 O O . ILE A 1 110 ? -12.343 -5.988 15.564 1.00 95.69 110 ILE A O 1
ATOM 889 N N . TYR A 1 111 ? -10.317 -5.238 14.981 1.00 95.88 111 TYR A N 1
ATOM 890 C CA . TYR A 1 111 ? -10.243 -5.956 13.705 1.00 95.88 111 TYR A CA 1
ATOM 891 C C . TYR A 1 111 ? -10.582 -7.443 13.849 1.00 95.88 111 TYR A C 1
ATOM 893 O O . TYR A 1 111 ? -11.330 -7.984 13.042 1.00 95.88 111 TYR A O 1
ATOM 901 N N . ARG A 1 112 ? -10.086 -8.113 14.898 1.00 95.56 112 ARG A N 1
ATOM 902 C CA . ARG A 1 112 ? -10.367 -9.540 15.122 1.00 95.56 112 ARG A CA 1
ATOM 903 C C . ARG A 1 112 ? -11.845 -9.865 15.337 1.00 95.56 112 ARG A C 1
ATOM 905 O O . ARG A 1 112 ? -12.194 -11.023 15.144 1.00 95.56 112 ARG A O 1
ATOM 912 N N . LYS A 1 113 ? -12.687 -8.902 15.719 1.00 94.38 113 LYS A N 1
ATOM 913 C CA . LYS A 1 113 ? -14.141 -9.103 15.809 1.00 94.38 113 LYS A CA 1
ATOM 914 C C . LYS A 1 113 ? -14.805 -9.136 14.432 1.00 94.38 113 LYS A C 1
ATOM 916 O O . LYS A 1 113 ? -15.698 -9.939 14.209 1.00 94.38 113 LYS A O 1
ATOM 921 N N . PHE A 1 114 ? -14.318 -8.308 13.507 1.00 94.56 114 PHE A N 1
ATOM 922 C CA . PHE A 1 114 ? -14.883 -8.123 12.163 1.00 94.56 114 PHE A CA 1
ATOM 923 C C . PHE A 1 114 ? -14.052 -8.787 11.059 1.00 94.56 114 PHE A C 1
ATOM 925 O O . PHE A 1 114 ? -14.250 -8.515 9.881 1.00 94.56 114 PHE A O 1
ATOM 932 N N . ARG A 1 115 ? -13.094 -9.649 11.416 1.00 92.44 115 ARG A N 1
ATOM 933 C CA . ARG A 1 115 ? -12.139 -10.268 10.477 1.00 92.44 115 ARG A CA 1
ATOM 934 C C . ARG A 1 115 ? -12.799 -10.999 9.306 1.00 92.44 115 ARG A C 1
ATOM 936 O O . ARG A 1 115 ? -12.218 -11.036 8.227 1.00 92.44 115 ARG A O 1
ATOM 943 N N . ASP A 1 116 ? -13.974 -11.576 9.542 1.00 94.19 116 ASP A N 1
ATOM 944 C CA . ASP A 1 116 ? -14.710 -12.386 8.572 1.00 94.19 116 ASP A CA 1
ATOM 945 C C . ASP A 1 116 ? -15.875 -11.588 7.944 1.00 94.19 116 ASP A C 1
ATOM 947 O O . ASP A 1 116 ? -16.630 -12.130 7.138 1.00 94.19 116 ASP A O 1
ATOM 951 N N . ASP A 1 117 ? -16.011 -10.293 8.274 1.00 95.56 117 ASP A N 1
ATOM 952 C CA . ASP A 1 117 ? -16.950 -9.393 7.601 1.00 95.56 117 ASP A CA 1
ATOM 953 C C . ASP A 1 117 ? -16.543 -9.237 6.122 1.00 95.56 117 ASP A C 1
ATOM 955 O O . ASP A 1 117 ? -15.376 -8.927 5.841 1.00 95.56 117 ASP A O 1
ATOM 959 N N . PRO A 1 118 ? -17.468 -9.411 5.158 1.00 93.94 118 PRO A N 1
ATOM 960 C CA . PRO A 1 118 ? -17.149 -9.332 3.733 1.00 93.94 118 PRO A CA 1
ATOM 961 C C . PRO A 1 118 ? -16.449 -8.029 3.322 1.00 93.94 118 PRO A C 1
ATOM 963 O O . PRO A 1 118 ? -15.564 -8.047 2.464 1.00 93.94 118 PRO A O 1
ATOM 966 N N . SER A 1 119 ? -16.797 -6.907 3.957 1.00 92.81 119 SER A N 1
ATOM 967 C CA . SER A 1 119 ? -16.208 -5.591 3.686 1.00 92.81 119 SER A CA 1
ATOM 968 C C . SER A 1 119 ? -14.743 -5.542 4.117 1.00 92.81 119 SER A C 1
ATOM 970 O O . SER A 1 119 ? -13.903 -4.967 3.422 1.00 92.81 119 SER A O 1
ATOM 972 N N . ILE A 1 120 ? -14.419 -6.173 5.249 1.00 95.12 120 ILE A N 1
ATOM 973 C CA . ILE A 1 120 ? -13.053 -6.259 5.772 1.00 95.12 120 ILE A CA 1
ATOM 974 C C . ILE A 1 120 ? -12.215 -7.222 4.944 1.00 95.12 120 ILE A C 1
ATOM 976 O O . ILE A 1 120 ? -11.097 -6.870 4.567 1.00 95.12 120 ILE A O 1
ATOM 980 N N . VAL A 1 121 ? -12.753 -8.399 4.615 1.00 95.12 121 VAL A N 1
ATOM 981 C CA . VAL A 1 121 ? -12.063 -9.391 3.781 1.00 95.12 121 VAL A CA 1
ATOM 982 C C . VAL A 1 121 ? -11.687 -8.783 2.432 1.00 95.12 121 VAL A C 1
ATOM 984 O O . VAL A 1 121 ? -10.526 -8.867 2.031 1.00 95.12 121 VAL A O 1
ATOM 987 N N . HIS A 1 122 ? -12.631 -8.108 1.771 1.00 94.44 122 HIS A N 1
ATOM 988 C CA . HIS A 1 122 ? -12.394 -7.468 0.478 1.00 94.44 122 HIS A CA 1
ATOM 989 C C . HIS A 1 122 ? -11.292 -6.403 0.558 1.00 94.44 122 HIS A C 1
ATOM 991 O O . HIS A 1 122 ? -10.309 -6.456 -0.178 1.00 94.44 122 HIS A O 1
ATOM 997 N N . VAL A 1 123 ? -11.407 -5.450 1.489 1.00 94.38 123 VAL A N 1
ATOM 998 C CA . VAL A 1 123 ? -10.419 -4.366 1.618 1.00 94.38 123 VAL A CA 1
ATOM 999 C C . VAL A 1 123 ? -9.045 -4.898 2.049 1.00 94.38 123 VAL A C 1
ATOM 1001 O O . VAL A 1 123 ? -8.016 -4.384 1.608 1.00 94.38 123 VAL A O 1
ATOM 1004 N N . HIS A 1 124 ? -9.002 -5.945 2.876 1.00 93.94 124 HIS A N 1
ATOM 1005 C CA . HIS A 1 124 ? -7.752 -6.597 3.253 1.00 93.94 124 HIS A CA 1
ATOM 1006 C C . HIS A 1 124 ? -7.078 -7.271 2.051 1.00 93.94 124 HIS A C 1
ATOM 1008 O O . HIS A 1 124 ? -5.874 -7.102 1.857 1.00 93.94 124 HIS A O 1
ATOM 1014 N N . GLN A 1 125 ? -7.840 -7.988 1.221 1.00 94.06 125 GLN A N 1
ATOM 1015 C CA . GLN A 1 125 ? -7.339 -8.602 -0.010 1.00 94.06 125 GLN A CA 1
ATOM 1016 C C . GLN A 1 125 ? -6.808 -7.554 -0.992 1.00 94.06 125 GLN A C 1
ATOM 1018 O O . GLN A 1 125 ? -5.695 -7.716 -1.493 1.00 94.06 125 GLN A O 1
ATOM 1023 N N . ASP A 1 126 ? -7.538 -6.454 -1.201 1.00 94.75 126 ASP A N 1
ATOM 1024 C CA . ASP A 1 126 ? -7.088 -5.338 -2.042 1.00 94.75 126 ASP A CA 1
ATOM 1025 C C . ASP A 1 126 ? -5.760 -4.755 -1.543 1.00 94.75 126 ASP A C 1
ATOM 1027 O O . ASP A 1 126 ? -4.840 -4.503 -2.327 1.00 94.75 126 ASP A O 1
ATOM 1031 N N . PHE A 1 127 ? -5.631 -4.571 -0.224 1.00 94.06 127 PHE A N 1
ATOM 1032 C CA . PHE A 1 127 ? -4.394 -4.093 0.382 1.00 94.06 127 PHE A CA 1
ATOM 1033 C C . PHE A 1 127 ? -3.233 -5.068 0.156 1.00 94.06 127 PHE A C 1
ATOM 1035 O O . PHE A 1 127 ? -2.158 -4.642 -0.271 1.00 94.06 127 PHE A O 1
ATOM 1042 N N . LEU A 1 128 ? -3.434 -6.365 0.417 1.00 91.75 128 LEU A N 1
ATOM 1043 C CA . LEU A 1 128 ? -2.405 -7.387 0.211 1.00 91.75 128 LEU A CA 1
ATOM 1044 C C . LEU A 1 128 ? -1.967 -7.444 -1.255 1.00 91.75 128 LEU A C 1
ATOM 1046 O O . LEU A 1 128 ? -0.767 -7.408 -1.534 1.00 91.75 128 LEU A O 1
ATOM 1050 N N . PHE A 1 129 ? -2.932 -7.449 -2.177 1.00 92.81 129 PHE A N 1
ATOM 1051 C CA . PHE A 1 129 ? -2.683 -7.475 -3.613 1.00 92.81 129 PHE A CA 1
ATOM 1052 C C . PHE A 1 129 ? -1.877 -6.255 -4.065 1.00 92.81 129 PHE A C 1
ATOM 1054 O O . PHE A 1 129 ? -0.834 -6.405 -4.699 1.00 92.81 129 PHE A O 1
ATOM 1061 N N . MET A 1 130 ? -2.301 -5.042 -3.699 1.00 94.06 130 MET A N 1
ATOM 1062 C CA . MET A 1 130 ? -1.619 -3.817 -4.129 1.00 94.06 130 MET A CA 1
ATOM 1063 C C . MET A 1 130 ? -0.250 -3.642 -3.476 1.00 94.06 130 MET A C 1
ATOM 1065 O O . MET A 1 130 ? 0.672 -3.137 -4.113 1.00 94.06 130 MET A O 1
ATOM 1069 N N . ARG A 1 131 ? -0.081 -4.083 -2.226 1.00 92.62 131 ARG A N 1
ATOM 1070 C CA . ARG A 1 131 ? 1.220 -4.091 -1.548 1.00 92.62 131 ARG A CA 1
ATOM 1071 C C . ARG A 1 131 ? 2.202 -5.032 -2.246 1.00 92.62 131 ARG A C 1
ATOM 1073 O O . ARG A 1 131 ? 3.359 -4.665 -2.445 1.00 92.62 131 ARG A O 1
ATOM 1080 N N . ASP A 1 132 ? 1.758 -6.230 -2.609 1.00 90.94 132 ASP A N 1
ATOM 1081 C CA . ASP A 1 132 ? 2.602 -7.200 -3.307 1.00 90.94 132 ASP A CA 1
ATOM 1082 C C . ASP A 1 132 ? 2.892 -6.746 -4.746 1.00 90.94 132 ASP A C 1
ATOM 1084 O O . ASP A 1 132 ? 4.028 -6.841 -5.208 1.00 90.94 132 ASP A O 1
ATOM 1088 N N . TRP A 1 133 ? 1.913 -6.136 -5.417 1.00 91.00 133 TRP A N 1
ATOM 1089 C CA . TRP A 1 133 ? 2.106 -5.502 -6.718 1.00 91.00 133 TRP A CA 1
ATOM 1090 C C . TRP A 1 133 ? 3.092 -4.323 -6.661 1.00 91.00 133 TRP A C 1
ATOM 1092 O O . TRP A 1 133 ? 3.929 -4.177 -7.550 1.00 91.00 133 TRP A O 1
ATOM 1102 N N . CYS A 1 134 ? 3.056 -3.510 -5.602 1.00 93.19 134 CYS A N 1
ATOM 1103 C CA . CYS A 1 134 ? 4.037 -2.449 -5.360 1.00 93.19 134 CYS A CA 1
ATOM 1104 C C . CYS A 1 134 ? 5.458 -3.030 -5.256 1.00 93.19 134 CYS A C 1
ATOM 1106 O O . CYS A 1 134 ? 6.365 -2.574 -5.954 1.00 93.19 134 CYS A O 1
ATOM 1108 N N . GLY A 1 135 ? 5.639 -4.104 -4.478 1.00 90.38 135 GLY A N 1
ATOM 1109 C CA . GLY A 1 135 ? 6.915 -4.822 -4.385 1.00 90.38 135 GLY A CA 1
ATOM 1110 C C . GLY A 1 135 ? 7.409 -5.343 -5.739 1.00 90.38 135 GLY A C 1
ATOM 1111 O O . GLY A 1 135 ? 8.560 -5.110 -6.109 1.00 90.38 135 GLY A O 1
ATOM 1112 N N . LEU A 1 136 ? 6.524 -5.975 -6.515 1.00 88.62 136 LEU A N 1
ATOM 1113 C CA . LEU A 1 136 ? 6.827 -6.434 -7.875 1.00 88.62 136 LEU A CA 1
ATOM 1114 C C . LEU A 1 136 ? 7.208 -5.281 -8.807 1.00 88.62 136 LEU A C 1
ATOM 1116 O O . LEU A 1 136 ? 8.164 -5.403 -9.567 1.00 88.62 136 LEU A O 1
ATOM 1120 N N . SER A 1 137 ? 6.500 -4.154 -8.735 1.00 90.88 137 SER A N 1
ATOM 1121 C CA . SER A 1 137 ? 6.784 -2.984 -9.569 1.00 90.88 137 SER A CA 1
ATOM 1122 C C . SER A 1 137 ? 8.138 -2.349 -9.250 1.00 90.88 137 SER A C 1
ATOM 1124 O O . SER A 1 137 ? 8.808 -1.880 -10.163 1.00 90.88 137 SER A O 1
ATOM 1126 N N . LEU A 1 138 ? 8.588 -2.404 -7.990 1.00 90.81 138 LEU A N 1
ATOM 1127 C CA . LEU A 1 138 ? 9.928 -1.963 -7.609 1.00 90.81 138 LEU A CA 1
ATOM 1128 C C . LEU A 1 138 ? 11.008 -2.903 -8.158 1.00 90.81 138 LEU A C 1
ATOM 1130 O O . LEU A 1 138 ? 12.014 -2.439 -8.690 1.00 90.81 138 LEU A O 1
ATOM 1134 N N . ILE A 1 139 ? 10.798 -4.220 -8.056 1.00 87.44 139 ILE A N 1
ATOM 1135 C CA . ILE A 1 139 ? 11.720 -5.207 -8.638 1.00 87.44 139 ILE A CA 1
ATOM 1136 C C . ILE A 1 139 ? 11.800 -5.005 -10.154 1.00 87.44 139 ILE A C 1
ATOM 1138 O O . ILE A 1 139 ? 12.897 -4.942 -10.703 1.00 87.44 139 ILE A O 1
ATOM 1142 N N . ALA A 1 140 ? 10.652 -4.853 -10.820 1.00 85.88 140 ALA A N 1
ATOM 1143 C CA . ALA A 1 140 ? 10.581 -4.580 -12.249 1.00 85.88 140 ALA A CA 1
ATOM 1144 C C . ALA A 1 140 ? 11.294 -3.270 -12.603 1.00 85.88 140 ALA A C 1
ATOM 1146 O O . ALA A 1 140 ? 12.081 -3.253 -13.543 1.00 85.88 140 ALA A O 1
ATOM 1147 N N . LEU A 1 141 ? 11.094 -2.205 -11.820 1.00 89.06 141 LEU A N 1
ATOM 1148 C CA . LEU A 1 141 ? 11.804 -0.944 -11.996 1.00 89.06 141 LEU A CA 1
ATOM 1149 C C . LEU A 1 141 ? 13.320 -1.157 -11.961 1.00 89.06 141 LEU A C 1
ATOM 1151 O O . LEU A 1 141 ? 13.998 -0.708 -12.873 1.00 89.06 141 LEU A O 1
ATOM 1155 N N . VAL A 1 142 ? 13.865 -1.868 -10.974 1.00 89.25 142 VAL A N 1
ATOM 1156 C CA . VAL A 1 142 ? 15.321 -2.077 -10.874 1.00 89.25 142 VAL A CA 1
ATOM 1157 C C . VAL A 1 142 ? 15.838 -2.980 -11.996 1.00 89.25 142 VAL A C 1
ATOM 1159 O O . VAL A 1 142 ? 16.747 -2.595 -12.729 1.00 89.25 142 VAL A O 1
ATOM 1162 N N . VAL A 1 143 ? 15.256 -4.169 -12.154 1.00 84.56 143 VAL A N 1
ATOM 1163 C CA . VAL A 1 143 ? 15.751 -5.185 -13.094 1.00 84.56 143 VAL A CA 1
ATOM 1164 C C . VAL A 1 143 ? 15.586 -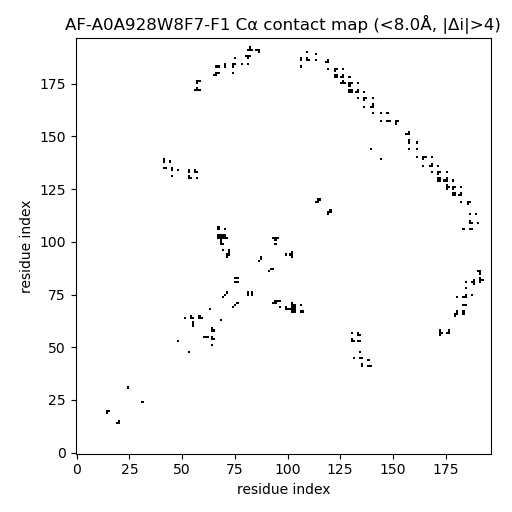4.717 -14.535 1.00 84.56 143 VAL A C 1
ATOM 1166 O O . VAL A 1 143 ? 16.543 -4.754 -15.306 1.00 84.56 143 VAL A O 1
ATOM 1169 N N . LEU A 1 144 ? 14.397 -4.236 -14.906 1.00 83.88 144 LEU A N 1
ATOM 1170 C CA . LEU A 1 144 ? 14.131 -3.831 -16.283 1.00 83.88 144 LEU A CA 1
ATOM 1171 C C . LEU A 1 144 ? 14.822 -2.515 -16.634 1.00 83.88 144 LEU A C 1
ATOM 1173 O O . LEU A 1 144 ? 15.181 -2.352 -17.795 1.00 83.88 144 LEU A O 1
ATOM 1177 N N . SER A 1 145 ? 15.092 -1.616 -15.679 1.00 83.44 145 SER A N 1
ATOM 1178 C CA . SER A 1 145 ? 15.919 -0.432 -15.968 1.00 83.44 145 SER A CA 1
ATOM 1179 C C . SER A 1 145 ? 17.359 -0.814 -16.306 1.00 83.44 145 SER A C 1
ATOM 1181 O O . SER A 1 145 ? 17.906 -0.279 -17.264 1.00 83.44 145 SER A O 1
ATOM 1183 N N . ILE A 1 146 ? 17.956 -1.777 -15.588 1.00 84.38 146 ILE A N 1
ATOM 1184 C CA . ILE A 1 146 ? 19.306 -2.281 -15.901 1.00 84.38 146 ILE A CA 1
ATOM 1185 C C . ILE A 1 146 ? 19.324 -2.917 -17.294 1.00 84.38 146 ILE A C 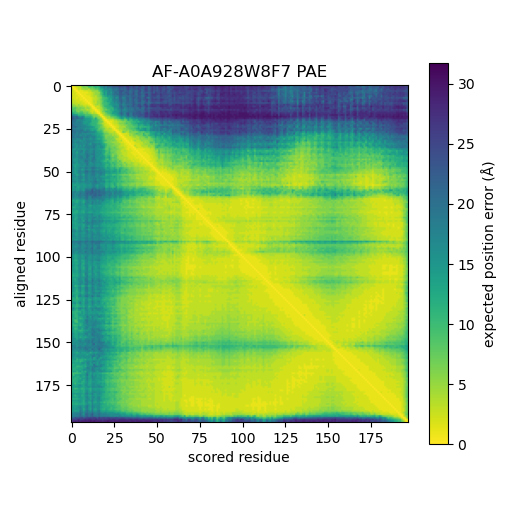1
ATOM 1187 O O . ILE A 1 146 ? 20.186 -2.597 -18.106 1.00 84.38 146 ILE A O 1
ATOM 1191 N N . VAL A 1 147 ? 18.349 -3.780 -17.592 1.00 81.12 147 VAL A N 1
ATOM 1192 C CA . VAL A 1 147 ? 18.228 -4.422 -18.910 1.00 81.12 147 VAL A CA 1
ATOM 1193 C C . VAL A 1 147 ? 18.048 -3.378 -20.015 1.00 81.12 147 VAL A C 1
ATOM 1195 O O . VAL A 1 147 ? 18.720 -3.441 -21.041 1.00 81.12 147 VAL A O 1
ATOM 1198 N N . THR A 1 148 ? 17.190 -2.382 -19.789 1.00 77.19 148 THR A N 1
ATOM 1199 C CA . THR A 1 148 ? 16.933 -1.294 -20.744 1.00 77.19 148 THR A CA 1
ATOM 1200 C C . THR A 1 148 ? 18.198 -0.491 -21.021 1.00 77.19 148 THR A C 1
ATOM 1202 O O . THR A 1 148 ? 18.483 -0.213 -22.178 1.00 77.19 148 THR A O 1
ATOM 1205 N N . ALA A 1 149 ? 18.985 -0.175 -19.990 1.00 83.44 149 ALA A N 1
ATOM 1206 C CA . ALA A 1 149 ? 20.232 0.572 -20.139 1.00 83.44 149 ALA A CA 1
ATOM 1207 C C . ALA A 1 149 ? 21.311 -0.176 -20.946 1.00 83.44 149 ALA A C 1
ATOM 1209 O O . ALA A 1 149 ? 22.224 0.461 -21.459 1.00 83.44 149 A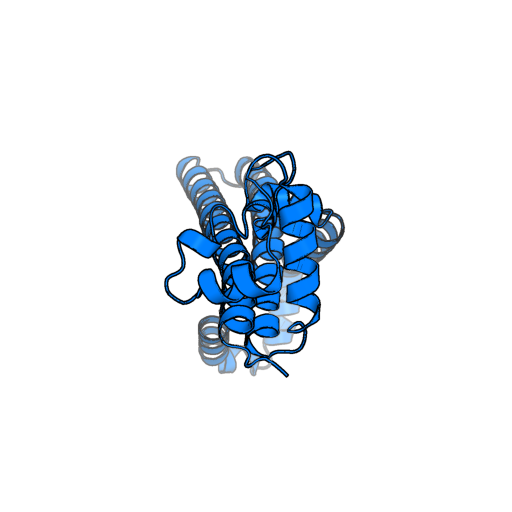LA A O 1
ATOM 1210 N N . VAL A 1 150 ? 21.223 -1.508 -21.047 1.00 84.44 150 VAL A N 1
ATOM 1211 C CA . VAL A 1 150 ? 22.179 -2.336 -21.804 1.00 84.44 150 VAL A CA 1
ATOM 1212 C C . VAL A 1 150 ? 21.691 -2.635 -23.223 1.00 84.44 150 VAL A C 1
ATOM 1214 O O . VAL A 1 150 ? 22.507 -2.714 -24.134 1.00 84.44 150 VAL A O 1
ATOM 1217 N N . ILE A 1 151 ? 20.384 -2.842 -23.412 1.00 80.06 151 ILE A N 1
ATOM 1218 C CA . ILE A 1 151 ? 19.818 -3.332 -24.682 1.00 80.06 151 ILE A CA 1
ATOM 1219 C C . ILE A 1 151 ? 19.317 -2.196 -25.582 1.00 80.06 151 ILE A C 1
ATOM 1221 O O . ILE A 1 151 ? 19.304 -2.342 -26.801 1.00 80.06 151 ILE A O 1
ATOM 1225 N N . VAL A 1 152 ? 18.844 -1.086 -25.011 1.00 78.06 152 VAL A N 1
ATOM 1226 C CA . VAL A 1 152 ? 18.186 -0.030 -25.789 1.00 78.06 152 VAL A CA 1
ATOM 1227 C C . VAL A 1 152 ? 19.197 1.030 -26.210 1.00 78.06 152 VAL A C 1
ATOM 1229 O O . VAL A 1 152 ? 19.630 1.833 -25.393 1.00 78.06 152 VAL A O 1
ATOM 1232 N N . ASP A 1 153 ? 19.486 1.094 -27.511 1.00 84.88 153 ASP A N 1
ATOM 1233 C CA . ASP A 1 153 ? 20.443 2.055 -28.088 1.00 84.88 153 ASP A CA 1
ATOM 1234 C C . ASP A 1 153 ? 19.979 3.522 -28.011 1.00 84.88 153 ASP A C 1
ATOM 1236 O O . ASP A 1 153 ? 20.776 4.453 -28.124 1.00 84.88 153 ASP A O 1
ATOM 1240 N N . SER A 1 154 ? 18.671 3.762 -27.876 1.00 88.12 154 SER A N 1
ATOM 1241 C CA . SER A 1 154 ? 18.110 5.114 -27.844 1.00 88.12 154 SER A CA 1
ATOM 1242 C C . SER A 1 154 ? 17.876 5.601 -26.418 1.00 88.12 154 SER A C 1
ATOM 1244 O O . SER A 1 154 ? 16.887 5.225 -25.784 1.00 88.12 154 SER A O 1
ATOM 1246 N N . ASP A 1 155 ? 18.694 6.556 -25.973 1.00 88.75 155 ASP A N 1
ATOM 1247 C CA . ASP A 1 155 ? 18.577 7.188 -24.650 1.00 88.75 155 ASP A CA 1
ATOM 1248 C C . ASP A 1 155 ? 17.175 7.745 -24.367 1.00 88.75 155 ASP A C 1
ATOM 1250 O O . ASP A 1 155 ? 16.666 7.651 -23.251 1.00 88.75 155 ASP A O 1
ATOM 1254 N N . LYS A 1 156 ? 16.509 8.310 -25.385 1.00 87.75 156 LYS A N 1
ATOM 1255 C CA . LYS A 1 156 ? 15.157 8.873 -25.235 1.00 87.75 156 LYS A CA 1
ATOM 1256 C C . LYS A 1 156 ? 14.119 7.788 -24.956 1.00 87.75 156 LYS A C 1
ATOM 1258 O O . LYS A 1 156 ? 13.246 7.988 -24.113 1.00 87.75 156 LYS A O 1
ATOM 1263 N N . ILE A 1 157 ? 14.209 6.657 -25.659 1.00 82.38 157 ILE A N 1
ATOM 1264 C CA . ILE A 1 157 ? 13.293 5.523 -25.482 1.00 82.38 157 ILE A CA 1
ATOM 1265 C C . ILE A 1 157 ? 13.564 4.854 -24.133 1.00 82.38 157 ILE A C 1
ATOM 1267 O O . ILE A 1 157 ? 12.621 4.593 -23.385 1.00 82.38 157 ILE A O 1
ATOM 1271 N N . ALA A 1 158 ? 14.839 4.654 -23.790 1.00 79.81 158 ALA A N 1
ATOM 1272 C CA . ALA A 1 158 ? 15.251 4.107 -22.505 1.00 79.81 158 ALA A CA 1
ATOM 1273 C C . ALA A 1 158 ? 14.742 4.966 -21.337 1.00 79.81 158 ALA A C 1
ATOM 1275 O O . ALA A 1 158 ? 14.105 4.452 -20.416 1.00 79.81 158 ALA A O 1
ATOM 1276 N N . LEU A 1 159 ? 14.944 6.287 -21.400 1.00 86.31 159 LEU A N 1
ATOM 1277 C CA . LEU A 1 159 ? 14.473 7.220 -20.377 1.00 86.31 159 LEU A CA 1
ATOM 1278 C C . LEU A 1 159 ? 12.948 7.210 -20.250 1.00 86.31 159 LEU A C 1
ATOM 1280 O O . LEU A 1 159 ? 12.430 7.148 -19.137 1.00 86.31 159 LEU A O 1
ATOM 1284 N N . PHE A 1 160 ? 12.224 7.246 -21.371 1.00 86.88 160 PHE A N 1
ATOM 1285 C CA . PHE A 1 160 ? 10.763 7.187 -21.356 1.00 86.88 160 PHE A CA 1
ATOM 1286 C C . PHE A 1 160 ? 10.255 5.905 -20.685 1.00 86.88 160 PHE A C 1
ATOM 1288 O O . PHE A 1 160 ? 9.358 5.961 -19.844 1.00 86.88 160 PHE A O 1
ATOM 1295 N N . TYR A 1 161 ? 10.861 4.759 -21.002 1.00 80.06 161 TYR A N 1
ATOM 1296 C CA . TYR A 1 161 ? 10.493 3.481 -20.403 1.00 80.06 161 TYR A CA 1
ATOM 1297 C C . TYR A 1 161 ? 10.800 3.425 -18.898 1.00 80.06 161 TYR A C 1
ATOM 1299 O O . TYR A 1 161 ? 9.937 3.035 -18.111 1.00 80.06 161 TYR A O 1
ATOM 1307 N N . MET A 1 162 ? 11.975 3.898 -18.466 1.00 86.94 162 MET A N 1
ATOM 1308 C CA . MET A 1 162 ? 12.322 3.988 -17.040 1.00 86.94 162 MET A CA 1
ATOM 1309 C C . MET A 1 162 ? 11.364 4.909 -16.269 1.00 86.94 162 MET A C 1
ATOM 1311 O O . MET A 1 162 ? 10.933 4.571 -15.165 1.00 86.94 162 MET A O 1
ATOM 1315 N N . LEU A 1 163 ? 10.971 6.045 -16.857 1.00 90.88 163 LEU A N 1
ATOM 1316 C CA . LEU A 1 163 ? 9.972 6.943 -16.271 1.00 90.88 163 LEU A CA 1
ATOM 1317 C C . LEU A 1 163 ? 8.590 6.288 -16.183 1.00 90.88 163 LEU A C 1
ATOM 1319 O O . LEU A 1 163 ? 7.892 6.479 -15.188 1.00 90.88 163 LEU A O 1
ATOM 1323 N N . ALA A 1 164 ? 8.200 5.492 -17.181 1.00 88.94 164 ALA A N 1
ATOM 1324 C CA . ALA A 1 164 ? 6.951 4.739 -17.146 1.00 88.94 164 ALA A CA 1
ATOM 1325 C C . ALA A 1 164 ? 6.950 3.690 -16.018 1.00 88.94 164 ALA A C 1
ATOM 1327 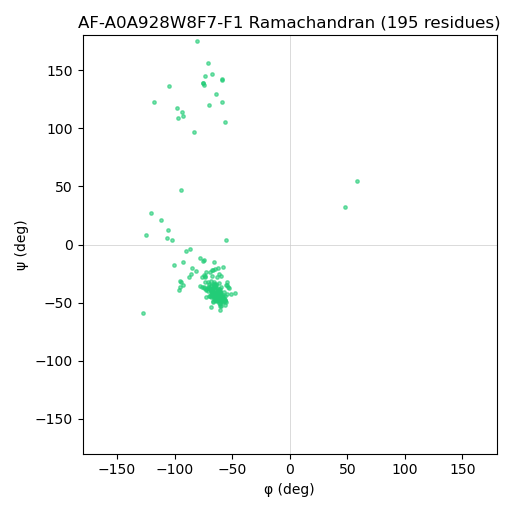O O . ALA A 1 164 ? 5.980 3.613 -15.260 1.00 88.94 164 ALA A O 1
ATOM 1328 N N . LEU A 1 165 ? 8.047 2.940 -15.846 1.00 88.69 165 LEU A N 1
ATOM 1329 C CA . LEU A 1 165 ? 8.214 1.991 -14.737 1.00 88.69 165 LEU A CA 1
ATOM 1330 C C . LEU A 1 165 ? 8.177 2.693 -13.375 1.00 88.69 165 LEU A C 1
ATOM 1332 O O . LEU A 1 165 ? 7.529 2.218 -12.440 1.00 88.69 165 LEU A O 1
ATOM 1336 N N . PHE A 1 166 ? 8.830 3.851 -13.267 1.00 93.25 166 PHE A N 1
ATOM 1337 C CA . PHE A 1 166 ? 8.807 4.652 -12.050 1.00 93.25 166 PHE A CA 1
ATOM 1338 C C . PHE A 1 166 ? 7.391 5.154 -11.742 1.00 93.25 166 PHE A C 1
ATOM 1340 O O . PHE A 1 166 ? 6.912 5.013 -10.617 1.00 93.25 166 PHE A O 1
ATOM 1347 N N . GLY A 1 167 ? 6.680 5.665 -12.749 1.00 93.69 167 GLY A N 1
ATOM 1348 C CA . GLY A 1 167 ? 5.281 6.070 -12.627 1.00 93.69 167 GLY A CA 1
ATOM 1349 C C . GLY A 1 167 ? 4.388 4.923 -12.152 1.00 93.69 167 GLY A C 1
ATOM 1350 O O . GLY A 1 167 ? 3.616 5.099 -11.210 1.00 93.69 167 GLY A O 1
ATOM 1351 N N . GLN A 1 168 ? 4.537 3.729 -12.734 1.00 93.25 168 GLN A N 1
ATOM 1352 C CA . GLN A 1 168 ? 3.828 2.526 -12.289 1.00 93.25 168 GLN A CA 1
ATOM 1353 C C . GLN A 1 168 ? 4.085 2.234 -10.804 1.00 93.25 168 GLN A C 1
ATOM 1355 O O . GLN A 1 168 ? 3.131 2.017 -10.054 1.00 93.25 168 GLN A O 1
ATOM 1360 N N . TYR A 1 169 ? 5.344 2.260 -10.359 1.00 93.56 169 TYR A N 1
ATOM 1361 C CA . TYR A 1 169 ? 5.676 2.073 -8.945 1.00 93.56 169 TYR A CA 1
ATOM 1362 C C . TYR A 1 169 ? 4.943 3.086 -8.056 1.00 93.56 169 TYR A C 1
ATOM 1364 O O . TYR A 1 169 ? 4.252 2.694 -7.114 1.00 93.56 169 TYR A O 1
ATOM 1372 N N . ILE A 1 170 ? 4.976 4.373 -8.407 1.00 95.25 170 ILE A N 1
ATOM 1373 C CA . ILE A 1 170 ? 4.294 5.428 -7.646 1.00 95.25 170 ILE A CA 1
ATOM 1374 C C . ILE A 1 170 ? 2.773 5.215 -7.584 1.00 95.25 170 ILE A C 1
ATOM 1376 O O . ILE A 1 170 ? 2.192 5.298 -6.499 1.00 95.25 170 ILE A O 1
ATOM 1380 N N . PHE A 1 171 ? 2.117 4.888 -8.702 1.00 94.75 171 PHE A N 1
ATOM 1381 C CA . PHE A 1 171 ? 0.670 4.636 -8.722 1.00 94.75 171 PHE A CA 1
ATOM 1382 C C . PHE A 1 171 ? 0.270 3.464 -7.824 1.00 94.75 171 PHE A C 1
ATOM 1384 O O . PHE A 1 171 ? -0.738 3.522 -7.113 1.00 94.75 171 PHE A O 1
ATOM 1391 N N . THR A 1 172 ? 1.067 2.400 -7.836 1.00 93.75 172 THR A N 1
ATOM 1392 C CA . THR A 1 172 ? 0.790 1.189 -7.056 1.00 93.75 172 THR A CA 1
ATOM 1393 C C . THR A 1 172 ? 1.071 1.403 -5.572 1.00 93.75 172 THR A C 1
ATOM 1395 O O . THR A 1 172 ? 0.280 0.975 -4.734 1.00 93.75 172 THR A O 1
ATOM 1398 N N . MET A 1 173 ? 2.112 2.173 -5.244 1.00 94.50 173 MET A N 1
ATOM 1399 C CA . MET A 1 173 ? 2.409 2.633 -3.890 1.00 94.50 173 MET A CA 1
ATOM 1400 C C . MET A 1 173 ? 1.258 3.470 -3.314 1.00 94.50 173 MET A C 1
ATOM 1402 O O . MET A 1 173 ? 0.792 3.183 -2.212 1.00 94.50 173 MET A O 1
ATOM 1406 N N . ILE A 1 174 ? 0.754 4.463 -4.059 1.00 95.31 174 ILE A N 1
ATOM 1407 C CA . ILE A 1 174 ? -0.398 5.281 -3.636 1.00 95.31 174 ILE A CA 1
ATOM 1408 C C . ILE A 1 174 ? -1.645 4.407 -3.456 1.00 95.31 174 ILE A C 1
ATOM 1410 O O . ILE A 1 174 ? -2.344 4.524 -2.452 1.00 95.31 174 ILE A O 1
ATOM 1414 N N . SER A 1 175 ? -1.905 3.497 -4.397 1.00 94.75 175 SER A N 1
ATOM 1415 C CA . SER A 1 175 ? -3.053 2.588 -4.318 1.00 94.75 175 SER A CA 1
ATOM 1416 C C . SER A 1 175 ? -2.989 1.714 -3.063 1.00 94.75 175 SER A C 1
ATOM 1418 O O . SER A 1 175 ? -3.957 1.651 -2.308 1.00 94.75 175 SER A O 1
ATOM 1420 N N . ALA A 1 176 ? -1.834 1.103 -2.785 1.00 95.06 176 ALA A N 1
ATOM 1421 C CA . ALA A 1 176 ? -1.625 0.282 -1.597 1.00 95.06 176 ALA A CA 1
ATOM 1422 C C . ALA A 1 176 ? -1.805 1.078 -0.292 1.00 95.06 176 ALA A C 1
ATOM 1424 O O . ALA A 1 176 ? -2.408 0.562 0.650 1.00 95.06 176 ALA A O 1
ATOM 1425 N N . ARG A 1 177 ? -1.358 2.343 -0.234 1.00 94.19 177 ARG A N 1
ATOM 1426 C CA . ARG A 1 177 ? -1.632 3.225 0.916 1.00 94.19 177 ARG A CA 1
ATOM 1427 C C . ARG A 1 177 ? -3.124 3.414 1.120 1.00 94.19 177 ARG A C 1
ATOM 1429 O O . ARG A 1 177 ? -3.618 3.134 2.205 1.00 94.19 177 ARG A O 1
ATOM 1436 N N . ASN A 1 178 ? -3.835 3.811 0.067 1.00 95.06 178 ASN A N 1
ATOM 1437 C CA . ASN A 1 178 ? -5.268 4.085 0.136 1.00 95.06 178 ASN A CA 1
ATOM 1438 C C . ASN A 1 178 ? -6.060 2.867 0.633 1.00 95.06 178 ASN A C 1
ATOM 1440 O O . ASN A 1 178 ? -6.966 3.019 1.450 1.00 95.06 178 ASN A O 1
ATOM 1444 N N . TYR A 1 179 ? -5.710 1.654 0.190 1.00 95.06 179 TYR A N 1
ATOM 1445 C CA . TYR A 1 179 ? -6.347 0.429 0.687 1.00 95.06 179 TYR A CA 1
ATOM 1446 C C . TYR A 1 179 ? -5.984 0.113 2.140 1.00 95.06 179 TYR A C 1
ATOM 1448 O O . TYR A 1 179 ? -6.858 -0.289 2.903 1.00 95.06 179 TYR A O 1
ATOM 1456 N N . GLY A 1 180 ? -4.735 0.341 2.555 1.00 93.81 180 GLY A N 1
ATOM 1457 C CA . GLY A 1 180 ? -4.327 0.165 3.950 1.00 93.81 180 GLY A CA 1
ATOM 1458 C C . GLY A 1 180 ? -5.045 1.127 4.901 1.00 93.81 180 GLY A C 1
ATOM 1459 O O . GLY A 1 180 ? -5.513 0.716 5.960 1.00 93.81 180 GLY A O 1
ATOM 1460 N N . GLU A 1 181 ? -5.195 2.392 4.506 1.00 94.94 181 GLU A N 1
ATOM 1461 C CA . GLU A 1 181 ? -5.963 3.393 5.259 1.00 94.94 181 GLU A CA 1
ATOM 1462 C C . GLU A 1 181 ? -7.446 3.029 5.317 1.00 94.94 181 GLU A C 1
ATOM 1464 O O . GLU A 1 181 ? -8.045 3.022 6.392 1.00 94.94 181 GLU A O 1
ATOM 1469 N N . ARG A 1 182 ? -8.024 2.636 4.174 1.00 95.00 182 ARG A N 1
ATOM 1470 C CA . ARG A 1 182 ? -9.414 2.179 4.095 1.00 95.00 182 ARG A CA 1
ATOM 1471 C C . ARG A 1 182 ? -9.659 0.955 4.970 1.00 95.00 182 ARG A C 1
ATOM 1473 O O . ARG A 1 182 ? -10.732 0.855 5.556 1.00 95.00 182 ARG A O 1
ATOM 1480 N N . MET A 1 183 ? -8.696 0.041 5.084 1.00 95.56 183 MET A N 1
ATOM 1481 C CA . MET A 1 183 ? -8.804 -1.112 5.981 1.00 95.56 183 MET A CA 1
ATOM 1482 C C . MET A 1 183 ? -8.960 -0.642 7.428 1.00 95.56 183 MET A C 1
ATOM 1484 O O . MET A 1 183 ? -9.865 -1.091 8.126 1.00 95.56 183 MET A O 1
ATOM 1488 N N . VAL A 1 184 ? -8.113 0.296 7.861 1.00 96.50 184 VAL A N 1
ATOM 1489 C CA . VAL A 1 184 ? -8.164 0.840 9.220 1.00 96.50 184 VAL A CA 1
ATOM 1490 C C . VAL A 1 184 ? -9.501 1.518 9.486 1.00 96.50 184 VAL A C 1
ATOM 1492 O O . VAL A 1 184 ? -10.152 1.187 10.477 1.00 96.50 184 VAL A O 1
ATOM 1495 N N . THR A 1 185 ? -9.939 2.412 8.598 1.00 96.62 185 THR A N 1
ATOM 1496 C CA . THR A 1 185 ? -11.175 3.169 8.818 1.00 96.62 185 THR A CA 1
ATOM 1497 C C . THR A 1 185 ? -12.430 2.315 8.698 1.00 96.62 185 THR A C 1
ATOM 1499 O O . THR A 1 185 ? -13.379 2.545 9.437 1.00 96.62 185 THR A O 1
ATOM 1502 N N . THR A 1 186 ? -12.442 1.289 7.843 1.00 96.75 186 THR A N 1
ATOM 1503 C CA . THR A 1 186 ? -13.599 0.384 7.712 1.00 96.75 186 THR A CA 1
ATOM 1504 C C . THR A 1 186 ? -13.799 -0.447 8.978 1.00 96.75 186 THR A C 1
ATOM 1506 O O . THR A 1 186 ? -14.928 -0.572 9.438 1.00 96.75 186 THR A O 1
ATOM 1509 N N . VAL A 1 187 ? -12.719 -0.944 9.598 1.00 96.88 187 VAL A N 1
ATOM 1510 C CA . VAL A 1 187 ? -12.799 -1.642 10.898 1.00 96.88 187 VAL A CA 1
ATOM 1511 C C . VAL A 1 187 ? -13.416 -0.744 11.970 1.00 96.88 187 VAL A C 1
ATOM 1513 O O . VAL A 1 187 ? -14.280 -1.180 12.725 1.00 96.88 187 VAL A O 1
ATOM 1516 N N . LEU A 1 188 ? -12.973 0.512 12.039 1.00 96.44 188 LEU A N 1
ATOM 1517 C CA . LEU A 1 188 ? -13.463 1.460 13.038 1.00 96.44 188 LEU A CA 1
ATOM 1518 C C . LEU A 1 188 ? -14.902 1.907 12.762 1.00 96.44 188 LEU A C 1
ATOM 1520 O O . LEU A 1 188 ? -15.674 2.062 13.703 1.00 96.44 188 LEU A O 1
ATOM 1524 N N . ALA A 1 189 ? -15.277 2.070 11.492 1.00 96.06 189 ALA A N 1
ATOM 1525 C CA . ALA A 1 189 ? -16.644 2.394 11.104 1.00 96.06 189 ALA A CA 1
ATOM 1526 C C . ALA A 1 189 ? -17.607 1.282 11.542 1.00 96.06 189 ALA A C 1
ATOM 1528 O O . ALA A 1 189 ? -18.601 1.579 12.200 1.00 96.06 189 ALA A O 1
ATOM 1529 N N . LEU A 1 190 ? -17.261 0.013 11.279 1.00 95.56 190 LEU A N 1
ATOM 1530 C CA . LEU A 1 190 ? -18.055 -1.136 11.725 1.00 95.56 190 LEU A CA 1
ATOM 1531 C C . LEU A 1 190 ? -18.226 -1.150 13.247 1.00 95.56 190 LEU A C 1
ATOM 1533 O O . LEU A 1 190 ? -19.355 -1.211 13.723 1.00 95.56 190 LEU A O 1
ATOM 1537 N N . GLU A 1 191 ? -17.140 -1.000 14.010 1.00 95.25 191 GLU A N 1
ATOM 1538 C CA . GLU A 1 191 ? -17.207 -0.962 15.480 1.00 95.25 191 GLU A CA 1
ATOM 1539 C C . GLU A 1 191 ? -18.053 0.206 16.009 1.00 95.25 191 GLU A C 1
ATOM 1541 O O . GLU A 1 191 ? -18.713 0.059 17.034 1.00 95.25 191 GLU A O 1
ATOM 1546 N N . SER A 1 192 ? -18.060 1.354 15.325 1.00 93.19 192 SER A N 1
ATOM 1547 C CA . SER A 1 192 ? -18.875 2.507 15.730 1.00 93.19 192 SER A CA 1
ATOM 1548 C C . SER A 1 192 ? -20.375 2.322 15.471 1.00 93.19 192 SER A C 1
ATOM 1550 O O . SER A 1 192 ? -21.192 2.949 16.139 1.00 93.19 192 SER A O 1
ATOM 1552 N N . THR A 1 193 ? -20.742 1.445 14.532 1.00 91.25 193 THR A N 1
ATOM 1553 C CA . THR A 1 193 ? -22.140 1.138 14.180 1.00 91.25 193 THR A CA 1
ATOM 1554 C C . THR A 1 193 ? -22.667 -0.151 14.801 1.00 91.25 193 THR A C 1
ATOM 1556 O O . THR A 1 193 ? -23.878 -0.360 14.841 1.00 91.25 193 THR A O 1
ATOM 1559 N N . ASP A 1 194 ? -21.771 -1.023 15.259 1.00 87.19 194 ASP A N 1
ATOM 1560 C CA . ASP A 1 194 ? -22.113 -2.279 15.913 1.00 87.19 194 ASP A CA 1
ATOM 1561 C C . ASP A 1 194 ? -22.968 -1.980 17.147 1.00 87.19 194 ASP A C 1
ATOM 1563 O O . ASP A 1 194 ? -22.562 -1.199 18.003 1.00 87.19 194 ASP A O 1
ATOM 1567 N N . MET A 1 195 ? -24.178 -2.528 17.242 1.00 71.06 195 MET A N 1
ATOM 1568 C CA . MET A 1 195 ? -25.027 -2.294 18.412 1.00 71.06 195 MET A CA 1
ATOM 1569 C C . MET A 1 195 ? -24.481 -3.103 19.587 1.00 71.06 195 MET A C 1
ATOM 1571 O O . MET A 1 195 ? -24.089 -4.249 19.412 1.00 71.06 195 MET A O 1
ATOM 1575 N N . VAL A 1 196 ? -24.438 -2.502 20.779 1.00 59.62 196 VAL A N 1
ATOM 1576 C CA . VAL A 1 196 ? -23.956 -3.169 21.999 1.00 59.62 196 VAL A CA 1
ATOM 1577 C C . VAL A 1 196 ? -24.778 -4.444 22.227 1.00 59.62 196 VAL A C 1
ATOM 1579 O O . VAL A 1 196 ? -25.940 -4.352 22.620 1.00 59.62 196 VAL A O 1
ATOM 1582 N N . THR A 1 197 ? -24.195 -5.612 21.954 1.00 45.12 197 THR A N 1
ATOM 1583 C CA . THR A 1 197 ? -24.680 -6.906 22.458 1.00 45.12 197 THR A CA 1
ATOM 1584 C C . THR A 1 197 ? -24.182 -7.141 23.869 1.00 45.12 197 THR A C 1
ATOM 1586 O O . THR A 1 197 ? -22.960 -6.940 24.074 1.00 45.12 197 THR A O 1
#

pLDDT: mean 83.51, std 14.02, range [36.44, 96.88]

Foldseek 3Di:
DVVVVVVVCVVCVVVCPPPCVVVVCVVCVVPVVVVVVLVVVLVVVLVVQDPVNLLCLLQVDPPLSAPLLCLLVPLQVPDPLFDVVLVCVPDPPDDDNVPSVSSNVVLVVLCVVCVVPPQLVVLVVQLVVLSSVLSSLVVCLVPVLVVLVPPPPDPVVSVVVSVVSVVSSVVSSPSSVVSSSVSSNVSRSCSRPDPDD

Radius of gyration: 22.34 Å; Cα contacts (8 Å, |Δi|>4): 168; chains: 1; bounding box: 47×37×62 Å

Mean predicted aligned error: 8.84 Å

Nearest PDB structures (foldseek):
  4k0d-assembly1_B  TM=3.838E-01  e=1.612E+00  Anaeromyxobacter dehalogenans 2CP-C
  2efk-assembly1_A-2  TM=3.360E-01  e=7.938E+00  Homo sapiens

Sequence (197 aa):
MANALAFYFVLNLEKLLSQDAIEALSNNWETIVPLGGAFILTTLFNGLLPSEFKARLVFLKWNNPLPSRAAFTHYALKDQRIDLSVIQSRYAPLPTEEEEAAQSNLWYRIYRKFRDDPSIVHVHQDFLFMRDWCGLSLIALVVLSIVTAVIVDSDKIALFYMLALFGQYIFTMISARNYGERMVTTVLALESTDMVT

Solvent-accessible surface area (backbone atoms only — not comparable to full-atom values): 10512 Å² total; per-residue (Å²): 107,70,68,61,50,48,49,52,46,61,76,38,41,70,61,58,70,40,90,47,46,64,52,52,49,67,75,38,39,87,58,50,52,57,52,53,48,50,52,52,50,47,53,51,52,48,69,68,51,50,72,67,58,38,39,22,65,42,58,72,27,93,69,83,40,57,59,37,35,39,33,66,70,46,46,42,76,69,38,88,75,35,46,60,68,55,46,42,76,76,52,60,80,72,55,55,79,90,36,29,67,54,24,31,52,52,48,50,59,56,36,67,76,45,55,83,37,69,71,48,44,51,35,48,49,52,19,52,50,29,35,50,48,25,46,40,33,48,52,46,36,56,55,50,40,56,51,34,72,73,70,46,89,45,66,69,60,38,49,52,51,46,52,49,36,50,50,50,25,52,55,29,21,54,50,18,40,54,29,43,47,49,40,49,43,50,47,48,23,49,63,35,67,53,74,92,124